Protein AF-A0A7V6X2U6-F1 (afdb_monomer)

Mean predicted aligned error: 5.12 Å

Radius of gyration: 18.37 Å; Cα contacts (8 Å, |Δi|>4): 289; chains: 1; bounding box: 46×37×47 Å

Sequence (177 aa):
MSNLRVVVIGASGKMGRAIIQGLSKEADITIVGGIDVHNLGEDIGKLAGILPLGILVTNQLEQVLLKEKPNAVIDFTHRLAAQKNIPLVLKNGISVVAGTTGFDETDLNKFEQLALENKTSIFLAPNFSLGAVLMMKFAQIASKYYQQSEIIEYHNDQKVDSPSGTALATSKKIAVN

Nearest PDB structures (foldseek):
  4f3y-assembly1_A-2  TM=8.845E-01  e=4.525E-14  Burkholderia thailandensis E264
  4f3y-assembly1_B-2  TM=8.438E-01  e=1.070E-13  Burkholderia thailandensis E264
  6bdx-assembly1_A  TM=9.061E-01  e=3.776E-12  Neisseria gonorrhoeae
  5z2e-assembly1_A  TM=8.731E-01  e=5.805E-12  Paenisporosarcina sp. TG-14
  5wol-assembly1_A  TM=9.450E-01  e=6.780E-11  Coxiella burnetii RSA 493

Structure (mmCIF, N/CA/C/O backbone):
data_AF-A0A7V6X2U6-F1
#
_entry.id   AF-A0A7V6X2U6-F1
#
loop_
_atom_site.group_PDB
_atom_site.id
_atom_site.type_symbol
_atom_site.label_atom_id
_atom_site.label_alt_id
_atom_site.label_comp_id
_atom_site.label_asym_id
_atom_site.label_entity_id
_atom_site.label_seq_id
_atom_site.pdbx_PDB_ins_code
_atom_site.Cartn_x
_atom_site.Cartn_y
_atom_site.Cartn_z
_atom_site.occupancy
_atom_site.B_iso_or_equiv
_atom_site.auth_seq_id
_atom_site.auth_comp_id
_atom_site.auth_asym_id
_atom_site.auth_atom_id
_atom_site.pdbx_PDB_model_num
ATOM 1 N N . MET A 1 1 ? -14.811 -20.159 4.269 1.00 51.94 1 MET A N 1
ATOM 2 C CA . MET A 1 1 ? -13.801 -19.327 3.579 1.00 51.94 1 MET A CA 1
ATOM 3 C C . MET A 1 1 ? -13.383 -18.240 4.555 1.00 51.94 1 MET A C 1
ATOM 5 O O . MET A 1 1 ? -14.259 -17.687 5.208 1.00 51.94 1 MET A O 1
ATOM 9 N N . SER A 1 2 ? -12.085 -18.036 4.776 1.00 63.28 2 SER A N 1
ATOM 10 C CA . SER A 1 2 ? -11.591 -17.032 5.727 1.00 63.28 2 SER A CA 1
ATOM 11 C C . SER A 1 2 ? -11.793 -15.632 5.149 1.00 63.28 2 SER A C 1
ATOM 13 O O . SER A 1 2 ? -11.219 -15.328 4.112 1.00 63.28 2 SER A O 1
ATOM 15 N N . ASN A 1 3 ? -12.607 -14.811 5.810 1.00 87.75 3 ASN A N 1
ATOM 16 C CA . ASN A 1 3 ? -12.858 -13.421 5.433 1.00 87.75 3 ASN A CA 1
ATOM 17 C C . ASN A 1 3 ? -11.669 -12.543 5.866 1.00 87.75 3 ASN A C 1
ATOM 19 O O . ASN A 1 3 ? -11.395 -12.432 7.065 1.00 87.75 3 ASN A O 1
ATOM 23 N N . LEU A 1 4 ? -10.949 -11.965 4.906 1.00 95.88 4 LEU A N 1
ATOM 24 C CA . LEU A 1 4 ? -9.775 -11.129 5.132 1.00 95.88 4 LEU A CA 1
ATOM 25 C C . LEU A 1 4 ? -10.207 -9.715 5.529 1.00 95.88 4 LEU A C 1
ATOM 27 O O . LEU A 1 4 ? -10.846 -9.001 4.760 1.00 95.88 4 LEU A O 1
ATOM 31 N N . ARG A 1 5 ? -9.831 -9.277 6.729 1.00 97.75 5 ARG A N 1
ATOM 32 C CA . ARG A 1 5 ? -10.189 -7.954 7.253 1.00 97.75 5 ARG A CA 1
ATOM 33 C C . ARG A 1 5 ? -9.078 -6.954 6.970 1.00 97.75 5 ARG A C 1
ATOM 35 O O . ARG A 1 5 ? -7.936 -7.179 7.372 1.00 97.75 5 ARG A O 1
ATOM 42 N N . VAL A 1 6 ? -9.410 -5.854 6.300 1.00 98.31 6 VAL A N 1
ATOM 43 C CA . VAL A 1 6 ? -8.431 -4.887 5.785 1.00 98.31 6 VAL A CA 1
ATOM 44 C C . VAL A 1 6 ? -8.740 -3.470 6.257 1.00 98.31 6 VAL A C 1
ATOM 46 O O . VAL A 1 6 ? -9.889 -3.033 6.242 1.00 98.31 6 VAL A O 1
ATOM 49 N N . VAL A 1 7 ? -7.703 -2.729 6.644 1.00 98.62 7 VAL A N 1
ATOM 50 C CA . VAL A 1 7 ? -7.771 -1.272 6.852 1.00 98.62 7 VAL A CA 1
ATOM 51 C C . VAL A 1 7 ? -7.059 -0.563 5.705 1.00 98.62 7 VAL A C 1
ATOM 53 O O . VAL A 1 7 ? -5.985 -0.989 5.287 1.00 98.62 7 VAL A O 1
ATOM 56 N N . VAL A 1 8 ? -7.636 0.533 5.212 1.00 98.44 8 VAL A N 1
ATOM 57 C CA . VAL A 1 8 ? -7.042 1.362 4.152 1.00 98.44 8 VAL A CA 1
ATOM 58 C C . VAL A 1 8 ? -6.567 2.690 4.743 1.00 98.44 8 VAL A C 1
ATOM 60 O O . VAL A 1 8 ? -7.371 3.444 5.288 1.00 98.44 8 VAL A O 1
ATOM 63 N N . ILE A 1 9 ? -5.274 2.995 4.627 1.00 98.19 9 ILE A N 1
ATOM 64 C CA . ILE A 1 9 ? -4.682 4.289 4.998 1.00 98.19 9 ILE A CA 1
ATOM 65 C C . ILE A 1 9 ? -4.478 5.135 3.738 1.00 98.19 9 ILE A C 1
ATOM 67 O O . ILE A 1 9 ? -4.015 4.641 2.709 1.00 98.19 9 ILE A O 1
ATOM 71 N N . GLY A 1 10 ? -4.829 6.419 3.820 1.00 96.81 10 GLY A N 1
ATOM 72 C CA . GLY A 1 10 ? -4.988 7.292 2.659 1.00 96.81 10 GLY A CA 1
ATOM 73 C C . GLY A 1 10 ? -6.358 7.113 2.004 1.00 96.81 10 GLY A C 1
ATOM 74 O O . GLY A 1 10 ? -6.487 7.272 0.789 1.00 96.81 10 GLY A O 1
ATOM 75 N N . ALA A 1 11 ? -7.370 6.730 2.795 1.00 97.38 11 ALA A N 1
ATOM 76 C CA . ALA A 1 11 ? -8.706 6.360 2.330 1.00 97.38 11 ALA A CA 1
ATOM 77 C C . ALA A 1 11 ? -9.393 7.470 1.518 1.00 97.38 11 ALA A C 1
ATOM 79 O O . ALA A 1 11 ? -10.145 7.183 0.585 1.00 97.38 11 ALA A O 1
ATOM 80 N N . SER A 1 12 ? -9.097 8.736 1.818 1.00 96.31 12 SER A N 1
ATOM 81 C CA . SER A 1 12 ? -9.685 9.884 1.126 1.00 96.31 12 SER A CA 1
ATOM 82 C C . SER A 1 12 ? -8.963 10.238 -0.177 1.00 96.31 12 SER A C 1
ATOM 84 O O . SER A 1 12 ? -9.492 11.023 -0.970 1.00 96.31 12 SER A O 1
ATOM 86 N N . GLY A 1 13 ? -7.772 9.686 -0.422 1.00 94.50 13 GLY A N 1
ATOM 87 C CA . GLY A 1 13 ? -6.970 9.933 -1.619 1.00 94.50 13 GLY A CA 1
ATOM 88 C C . GLY A 1 13 ? -7.495 9.221 -2.871 1.00 94.50 13 GLY A C 1
ATOM 89 O O . GLY A 1 13 ? -8.300 8.297 -2.795 1.00 94.50 13 GLY A O 1
ATOM 90 N N . LYS A 1 14 ? -7.000 9.619 -4.054 1.00 92.56 14 LYS A N 1
ATOM 91 C CA . LYS A 1 14 ? -7.390 9.006 -5.343 1.00 92.56 14 LYS A CA 1
ATOM 92 C C . LYS A 1 14 ? -7.167 7.488 -5.353 1.00 92.56 14 LYS A C 1
ATOM 94 O O . LYS A 1 14 ? -8.069 6.740 -5.716 1.00 92.56 14 LYS A O 1
ATOM 99 N N . 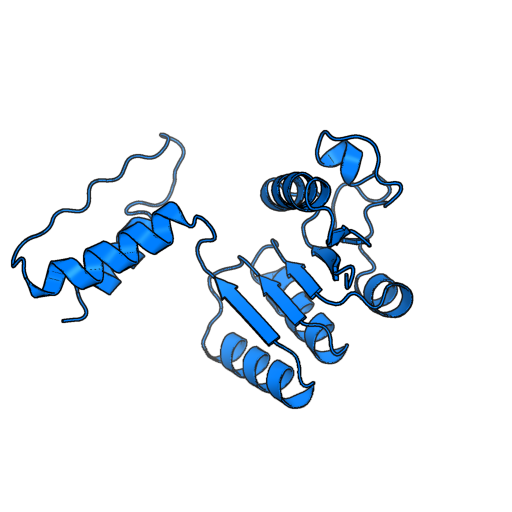MET A 1 15 ? -5.982 7.046 -4.920 1.00 91.88 15 MET A N 1
ATOM 100 C CA . MET A 1 15 ? -5.646 5.621 -4.843 1.00 91.88 15 MET A CA 1
ATOM 101 C C . MET A 1 15 ? -6.442 4.903 -3.751 1.00 91.88 15 MET A C 1
ATOM 103 O O . MET A 1 15 ? -6.985 3.839 -4.022 1.00 91.88 15 MET A O 1
ATOM 107 N N . GLY A 1 16 ? -6.579 5.495 -2.558 1.00 95.75 16 GLY A N 1
ATOM 108 C CA . GLY A 1 16 ? -7.372 4.912 -1.469 1.00 95.75 16 GLY A CA 1
ATOM 109 C C . GLY A 1 16 ? -8.819 4.639 -1.875 1.00 95.75 16 GLY A C 1
ATOM 110 O O . GLY A 1 16 ? -9.311 3.533 -1.677 1.00 95.75 16 GLY A O 1
ATOM 111 N N . ARG A 1 17 ? -9.468 5.595 -2.550 1.00 97.50 17 ARG A N 1
ATOM 112 C CA . ARG A 1 17 ? -10.821 5.423 -3.107 1.00 97.50 17 ARG A CA 1
ATOM 113 C C . ARG A 1 17 ? -10.892 4.289 -4.129 1.00 97.50 17 ARG A C 1
ATOM 115 O O . ARG A 1 17 ? -11.803 3.473 -4.053 1.00 97.50 17 ARG A O 1
ATOM 122 N N . ALA A 1 18 ? -9.934 4.210 -5.055 1.00 96.50 18 ALA A N 1
ATOM 123 C CA . ALA A 1 18 ? -9.881 3.131 -6.045 1.00 96.50 18 ALA A CA 1
ATOM 124 C C . ALA A 1 18 ? -9.684 1.751 -5.387 1.00 96.50 18 ALA A C 1
ATOM 126 O O . ALA A 1 18 ? -10.308 0.774 -5.798 1.00 96.50 18 ALA A O 1
ATOM 127 N N . ILE A 1 19 ? -8.870 1.677 -4.330 1.00 96.31 19 ILE A N 1
ATOM 128 C CA . ILE A 1 19 ? -8.680 0.462 -3.527 1.00 96.31 19 ILE A CA 1
ATOM 129 C C . ILE A 1 19 ? -9.986 0.079 -2.837 1.00 96.31 19 ILE A C 1
ATOM 131 O O . ILE A 1 19 ? -10.415 -1.060 -2.966 1.00 96.31 19 ILE A O 1
ATOM 135 N N . ILE A 1 20 ? -10.662 1.021 -2.174 1.00 98.12 20 ILE A N 1
ATOM 136 C CA . ILE A 1 20 ? -11.955 0.773 -1.518 1.00 98.12 20 ILE A CA 1
ATOM 137 C C . ILE A 1 20 ? -12.985 0.247 -2.526 1.00 98.12 20 ILE A C 1
ATOM 139 O O . ILE A 1 20 ? -13.652 -0.749 -2.251 1.00 98.12 20 ILE A O 1
ATOM 143 N N . GLN A 1 21 ? -13.079 0.858 -3.713 1.00 97.38 21 GLN A N 1
ATOM 144 C CA . GLN A 1 21 ? -13.953 0.385 -4.793 1.00 97.38 21 GLN A CA 1
ATOM 145 C C . GLN A 1 21 ? -13.627 -1.045 -5.237 1.00 97.38 21 GLN A C 1
ATOM 147 O O . GLN A 1 21 ? -14.544 -1.815 -5.512 1.00 97.38 21 GLN A O 1
ATOM 152 N N . GLY A 1 22 ? -12.338 -1.374 -5.368 1.00 95.94 22 GLY A N 1
ATOM 153 C CA . GLY A 1 22 ? -11.876 -2.701 -5.767 1.00 95.94 22 GLY A CA 1
ATOM 154 C C . GLY A 1 22 ? -12.191 -3.746 -4.704 1.00 95.94 22 GLY A C 1
ATOM 155 O O . GLY A 1 22 ? -12.911 -4.696 -4.982 1.00 95.94 22 GLY A O 1
ATOM 156 N N . LEU A 1 23 ? -11.738 -3.518 -3.468 1.00 96.31 23 LEU A N 1
ATOM 157 C CA . LEU A 1 23 ? -11.933 -4.445 -2.352 1.00 96.31 23 LEU A CA 1
ATOM 158 C C . LEU A 1 23 ? -13.412 -4.696 -2.040 1.00 96.31 23 LEU A C 1
ATOM 160 O O . LEU A 1 23 ? -13.768 -5.807 -1.676 1.00 96.31 23 LEU A O 1
ATOM 164 N N . SER A 1 24 ? -14.285 -3.699 -2.218 1.00 95.75 24 SER A N 1
ATOM 165 C CA . SER A 1 24 ? -15.729 -3.856 -1.966 1.00 95.75 24 SER A CA 1
ATOM 1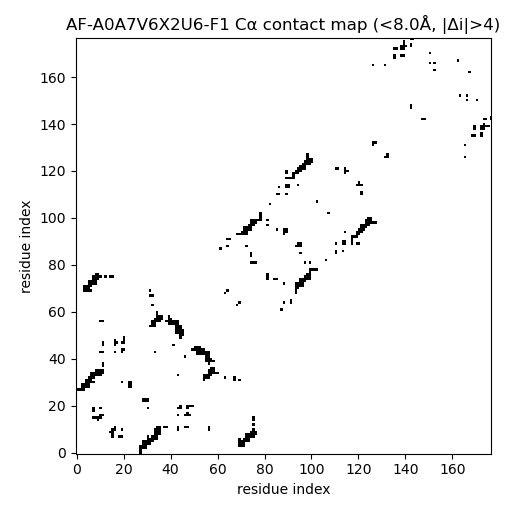66 C C . SER A 1 24 ? -16.430 -4.813 -2.942 1.00 95.75 24 SER A C 1
ATOM 168 O O . SER A 1 24 ? -17.597 -5.139 -2.738 1.00 95.75 24 SER A O 1
ATOM 170 N N . LYS A 1 25 ? -15.759 -5.229 -4.023 1.00 95.62 25 LYS A N 1
ATOM 171 C CA . LYS A 1 25 ? -16.275 -6.203 -4.998 1.00 95.62 25 LYS A CA 1
ATOM 172 C C . LYS A 1 25 ? -15.808 -7.630 -4.707 1.00 95.62 25 LYS A C 1
ATOM 174 O O . LYS A 1 25 ? -16.341 -8.560 -5.307 1.00 95.62 25 LYS A O 1
ATOM 179 N N . GLU A 1 26 ? -14.842 -7.797 -3.810 1.00 96.19 26 GLU A N 1
ATOM 180 C CA . GLU A 1 26 ? -14.268 -9.094 -3.467 1.00 96.19 26 GLU A CA 1
ATOM 181 C C . GLU A 1 26 ? -15.064 -9.730 -2.323 1.00 96.19 26 GLU A C 1
ATOM 183 O O . GLU A 1 26 ? -15.224 -9.148 -1.252 1.00 96.19 26 GLU A O 1
ATOM 188 N N . ALA A 1 27 ? -15.590 -10.936 -2.547 1.00 93.88 27 ALA A N 1
ATOM 189 C CA . ALA A 1 27 ? -16.485 -11.598 -1.593 1.00 93.88 27 ALA A CA 1
ATOM 190 C C . ALA A 1 27 ? -15.772 -12.106 -0.325 1.00 93.88 27 ALA A C 1
ATOM 192 O O . ALA A 1 27 ? -16.420 -12.399 0.680 1.00 93.88 27 ALA A O 1
ATOM 193 N N . ASP A 1 28 ? -14.451 -12.249 -0.376 1.00 96.00 28 ASP A N 1
ATOM 194 C CA . ASP A 1 28 ? -13.600 -12.758 0.696 1.00 96.00 28 ASP A CA 1
ATOM 195 C C . ASP A 1 28 ? -12.835 -11.654 1.439 1.00 96.00 28 ASP A C 1
ATOM 197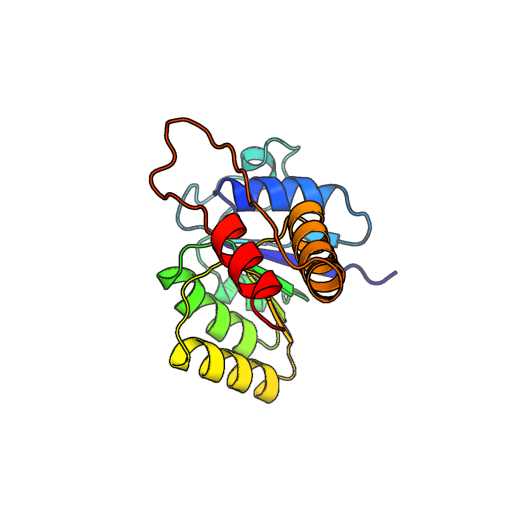 O O . ASP A 1 28 ? -12.043 -11.968 2.330 1.00 96.00 28 ASP A O 1
ATOM 201 N N . ILE A 1 29 ? -13.090 -10.377 1.125 1.00 96.88 29 ILE A N 1
ATOM 202 C CA . ILE A 1 29 ? -12.457 -9.226 1.775 1.00 96.88 29 ILE A CA 1
ATOM 203 C C . ILE A 1 29 ? -13.512 -8.341 2.436 1.00 96.88 29 ILE A C 1
ATOM 205 O O . ILE A 1 29 ? -14.517 -7.965 1.845 1.00 96.88 29 ILE A O 1
ATOM 209 N N . THR A 1 30 ? -13.245 -7.937 3.676 1.00 97.38 30 THR A N 1
ATOM 210 C CA . THR A 1 30 ? -14.036 -6.933 4.392 1.00 97.38 30 THR A CA 1
ATOM 211 C C . THR A 1 30 ? -13.158 -5.755 4.778 1.00 97.38 30 THR A C 1
ATOM 213 O O . THR A 1 30 ? -12.183 -5.899 5.520 1.00 97.38 30 THR A O 1
ATOM 216 N N . ILE A 1 31 ? -13.529 -4.563 4.319 1.00 98.19 31 ILE A N 1
ATOM 217 C CA . ILE A 1 31 ? -12.919 -3.320 4.790 1.00 98.19 31 ILE A CA 1
ATOM 218 C C . ILE A 1 31 ? -13.455 -3.048 6.196 1.00 98.19 31 ILE A C 1
ATOM 220 O O . ILE A 1 31 ? -14.663 -3.063 6.403 1.00 98.19 31 ILE A O 1
ATOM 224 N N . VAL A 1 32 ? -12.571 -2.820 7.166 1.00 98.19 32 VAL A N 1
ATOM 225 C CA . VAL A 1 32 ? -12.946 -2.603 8.579 1.00 98.19 32 VAL A CA 1
ATOM 226 C C . VAL A 1 32 ? -12.518 -1.242 9.116 1.00 98.19 32 VAL A C 1
ATOM 228 O O . VAL A 1 32 ? -12.845 -0.889 10.243 1.00 98.19 32 VAL A O 1
ATOM 231 N N . GLY A 1 33 ? -11.808 -0.447 8.316 1.00 98.25 33 GLY A N 1
ATOM 232 C CA . GLY A 1 33 ? -11.418 0.903 8.698 1.00 98.25 33 GLY A CA 1
ATOM 233 C C . GLY A 1 33 ? -10.846 1.699 7.534 1.00 98.25 33 GLY A C 1
ATOM 234 O O . GLY A 1 33 ? -10.199 1.143 6.644 1.00 98.25 33 GLY A O 1
ATOM 235 N N . GLY A 1 34 ? -11.065 3.012 7.571 1.00 98.19 34 GLY A N 1
ATOM 236 C CA . GLY A 1 34 ? -10.428 3.969 6.674 1.00 98.19 34 GLY A CA 1
ATOM 237 C C . GLY A 1 34 ? -9.736 5.067 7.463 1.00 98.19 34 GLY A C 1
ATOM 238 O O . GLY A 1 34 ? -10.357 5.730 8.295 1.00 98.19 34 GLY A O 1
ATOM 239 N N . ILE A 1 35 ? -8.445 5.243 7.197 1.00 98.56 35 ILE A N 1
ATOM 240 C CA . ILE A 1 35 ? -7.601 6.219 7.873 1.00 98.56 35 ILE A CA 1
ATOM 241 C C . ILE A 1 35 ? -7.212 7.321 6.900 1.00 98.56 35 ILE A C 1
ATOM 243 O O . ILE A 1 35 ? -6.681 7.047 5.823 1.00 98.56 35 ILE A O 1
ATOM 247 N N . ASP A 1 36 ? -7.445 8.568 7.289 1.00 98.06 36 ASP A N 1
ATOM 248 C CA . ASP A 1 36 ? -6.969 9.745 6.568 1.00 98.06 36 ASP A CA 1
ATOM 249 C C . ASP A 1 36 ? -6.927 10.961 7.509 1.00 98.06 36 ASP A C 1
ATOM 251 O O . ASP A 1 36 ? -7.536 10.960 8.578 1.00 98.06 36 ASP A O 1
ATOM 255 N N . VAL A 1 37 ? -6.201 12.005 7.115 1.00 96.69 37 VAL A N 1
ATOM 256 C CA . VAL A 1 37 ? -6.195 13.303 7.811 1.00 96.69 37 VAL A CA 1
ATOM 257 C C . VAL A 1 37 ? -7.232 14.271 7.228 1.00 96.69 37 VAL A C 1
ATOM 259 O O . VAL A 1 37 ? -7.530 15.295 7.839 1.00 96.69 37 VAL A O 1
ATOM 262 N N . HIS A 1 38 ? -7.800 13.946 6.064 1.00 95.56 38 HIS A N 1
ATOM 263 C CA . HIS A 1 38 ? -8.820 14.721 5.363 1.00 95.56 38 HIS A CA 1
ATOM 264 C C . HIS A 1 38 ? -10.164 13.981 5.320 1.00 95.56 38 HIS A C 1
ATOM 266 O O . HIS A 1 38 ? -10.194 12.756 5.226 1.00 95.56 38 HIS A O 1
ATOM 272 N N . ASN A 1 39 ? -11.272 14.731 5.258 1.00 97.31 39 ASN A N 1
ATOM 273 C CA . ASN A 1 39 ? -12.651 14.208 5.202 1.00 97.31 39 ASN A CA 1
ATOM 274 C C . ASN A 1 39 ? -13.036 13.377 6.446 1.00 97.31 39 ASN A C 1
ATOM 276 O O . ASN A 1 39 ? -13.753 12.387 6.345 1.00 97.31 39 ASN A O 1
ATOM 280 N N . LEU A 1 40 ? -12.534 13.765 7.627 1.00 98.12 40 LEU A N 1
ATOM 281 C CA . LEU A 1 40 ? -12.850 13.110 8.902 1.00 98.12 40 LEU A CA 1
ATOM 282 C C . LEU A 1 40 ? -14.364 13.083 9.149 1.00 98.12 40 LEU A C 1
ATOM 284 O O . LEU A 1 40 ? -15.037 14.102 9.006 1.00 98.12 40 LEU A O 1
ATOM 288 N N . GLY A 1 41 ? -14.884 11.926 9.558 1.00 97.69 41 GLY A N 1
ATOM 289 C CA . GLY A 1 41 ? -16.313 11.726 9.801 1.00 97.69 41 GLY A CA 1
ATOM 290 C C . GLY A 1 41 ? -17.150 11.476 8.543 1.00 97.69 41 GLY A C 1
ATOM 291 O O . GLY A 1 41 ? -18.338 11.187 8.672 1.00 97.69 41 GLY A O 1
ATOM 292 N N . GLU A 1 42 ? -16.568 11.538 7.343 1.00 98.12 42 GLU A N 1
ATOM 293 C CA . GLU A 1 42 ? -17.252 11.109 6.122 1.00 98.12 42 GLU A CA 1
ATOM 294 C C . GLU A 1 42 ? -17.173 9.592 5.934 1.00 98.12 42 GLU A C 1
ATOM 296 O O . GLU A 1 42 ? -16.220 8.945 6.362 1.00 98.12 42 GLU A O 1
ATOM 301 N N . ASP A 1 43 ? -18.177 9.016 5.274 1.00 98.56 43 ASP A N 1
ATOM 302 C CA . ASP A 1 43 ? -18.196 7.591 4.953 1.00 98.56 43 ASP A CA 1
ATOM 303 C C . ASP A 1 43 ? -17.238 7.266 3.793 1.00 98.56 43 ASP A C 1
ATOM 305 O O . ASP A 1 43 ? -17.282 7.894 2.728 1.00 98.56 43 ASP A O 1
ATOM 309 N N . ILE A 1 44 ? -16.395 6.249 3.980 1.00 98.31 44 ILE A N 1
ATOM 310 C CA . ILE A 1 44 ? -15.375 5.863 2.994 1.00 98.31 44 ILE A CA 1
ATOM 311 C C . ILE A 1 44 ? -15.976 5.336 1.686 1.00 98.31 44 ILE A C 1
ATOM 313 O O . ILE 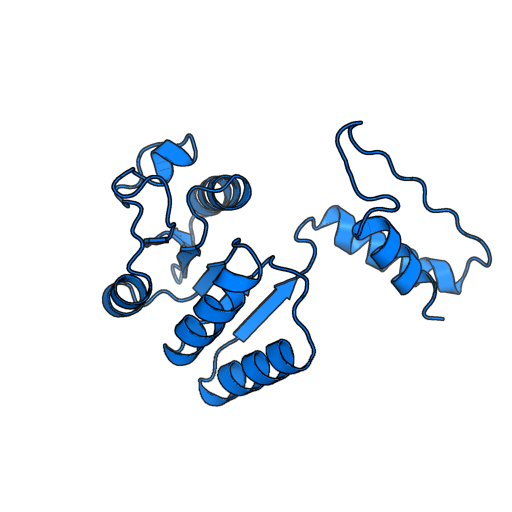A 1 44 ? -15.391 5.538 0.623 1.00 98.31 44 ILE A O 1
ATOM 317 N N . GLY A 1 45 ? -17.145 4.693 1.740 1.00 97.94 45 GLY A N 1
ATOM 318 C CA . GLY A 1 45 ? -17.868 4.203 0.571 1.00 97.94 45 GLY A CA 1
ATOM 319 C C . GLY A 1 45 ? -18.405 5.360 -0.257 1.00 97.94 45 GLY A C 1
ATOM 320 O O . GLY A 1 45 ? -18.180 5.418 -1.467 1.00 97.94 45 GLY A O 1
ATOM 321 N N . LYS A 1 46 ? -19.001 6.356 0.409 1.00 97.94 46 LYS A N 1
ATOM 322 C CA . LYS A 1 46 ? -19.459 7.589 -0.247 1.00 97.94 46 LYS A CA 1
ATOM 323 C C . LYS A 1 46 ? -18.304 8.332 -0.924 1.00 97.94 46 LYS A C 1
ATOM 325 O O . LYS A 1 46 ? -18.425 8.717 -2.086 1.00 97.94 46 LYS A O 1
ATOM 330 N N . LEU A 1 47 ? -17.174 8.504 -0.233 1.00 97.56 47 LEU A N 1
ATOM 331 C CA . LEU A 1 47 ? -15.974 9.136 -0.801 1.00 97.56 47 LEU A CA 1
ATOM 332 C C . LEU A 1 47 ? -15.420 8.366 -2.004 1.00 97.56 47 LEU A C 1
ATOM 334 O O . LEU A 1 47 ? -14.937 8.974 -2.965 1.00 97.56 47 LEU A O 1
ATOM 338 N N . ALA A 1 48 ? -15.508 7.038 -1.949 1.00 97.38 48 ALA A N 1
ATOM 339 C CA . ALA A 1 48 ? -15.145 6.132 -3.024 1.00 97.38 48 ALA A CA 1
ATOM 340 C C . ALA A 1 48 ? -16.223 6.018 -4.118 1.00 97.38 48 ALA A C 1
ATOM 342 O O . ALA A 1 48 ? -16.033 5.260 -5.059 1.00 97.38 48 ALA A O 1
ATOM 343 N N . GLY A 1 49 ? -17.332 6.762 -4.059 1.00 97.00 49 GLY A N 1
ATOM 344 C CA . GLY A 1 49 ? -18.369 6.745 -5.097 1.00 97.00 49 GLY A CA 1
ATOM 345 C C . GLY A 1 49 ? -19.155 5.431 -5.186 1.00 97.00 49 GLY A C 1
ATOM 346 O O . GLY A 1 49 ? -19.677 5.103 -6.249 1.00 97.00 49 GLY A O 1
ATOM 347 N N . ILE A 1 50 ? -19.219 4.675 -4.090 1.00 97.38 50 ILE A N 1
ATOM 348 C CA . ILE A 1 50 ? -20.045 3.472 -3.934 1.00 97.38 50 ILE A CA 1
ATOM 349 C C . ILE A 1 50 ? -21.095 3.702 -2.838 1.00 97.38 50 ILE A C 1
ATOM 351 O O . ILE A 1 50 ? -21.178 4.786 -2.253 1.00 97.38 50 ILE A O 1
ATOM 355 N N . LEU A 1 51 ? -21.935 2.698 -2.574 1.00 96.75 51 LEU A N 1
ATOM 356 C C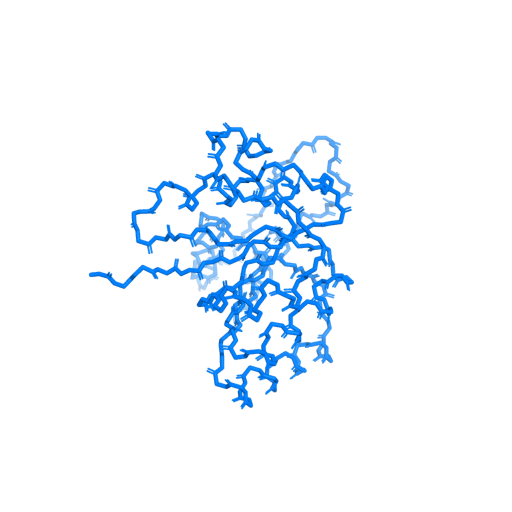A . LEU A 1 51 ? -22.886 2.767 -1.464 1.00 96.75 51 LEU A CA 1
ATOM 357 C C . LEU A 1 51 ? -22.145 2.950 -0.126 1.00 96.75 51 LEU A C 1
ATOM 359 O O . LEU A 1 51 ? -21.045 2.409 0.026 1.00 96.75 51 LEU A O 1
ATOM 363 N N . PRO A 1 52 ? -22.726 3.693 0.839 1.00 97.50 52 PRO A N 1
ATOM 364 C CA . PRO A 1 52 ? -22.107 3.881 2.141 1.00 97.50 52 PRO A CA 1
ATOM 365 C C . PRO A 1 52 ? -21.765 2.550 2.808 1.00 97.50 52 PRO A C 1
ATOM 367 O O . PRO A 1 52 ? -22.606 1.651 2.862 1.00 97.50 52 PRO A O 1
ATOM 370 N N . LEU A 1 53 ? -20.541 2.438 3.321 1.00 96.81 53 LEU A N 1
ATOM 371 C CA . LEU A 1 53 ? -20.065 1.218 3.984 1.00 96.81 53 LEU A CA 1
ATOM 372 C C . LEU A 1 53 ? -20.324 1.225 5.498 1.00 96.81 53 LEU A C 1
ATOM 374 O O . LEU A 1 53 ? -20.097 0.220 6.165 1.00 96.81 53 LEU A O 1
ATOM 378 N N . GLY A 1 54 ? -20.785 2.348 6.056 1.00 97.31 54 GLY A N 1
ATOM 379 C CA . GLY A 1 54 ? -20.952 2.538 7.497 1.00 97.31 54 GLY A CA 1
ATOM 380 C C . GLY A 1 54 ? -19.625 2.729 8.235 1.00 97.31 54 GLY A C 1
ATOM 381 O O . GLY A 1 54 ? -19.579 2.621 9.460 1.00 97.31 54 GLY A O 1
ATOM 382 N N . ILE A 1 55 ? -18.541 2.999 7.504 1.00 97.94 55 ILE A N 1
ATOM 383 C CA . ILE A 1 55 ? -17.191 3.162 8.045 1.00 97.94 55 ILE A CA 1
ATOM 384 C C . ILE A 1 55 ? -16.780 4.608 7.818 1.00 97.94 55 ILE A C 1
ATOM 386 O O . ILE A 1 55 ? -16.617 5.051 6.680 1.00 97.94 55 ILE A O 1
ATOM 390 N N . LEU A 1 56 ? -16.612 5.338 8.916 1.00 98.44 56 LEU A N 1
ATOM 391 C CA . LEU A 1 56 ? -16.225 6.741 8.879 1.00 98.44 56 LEU A CA 1
ATOM 392 C C . LEU A 1 56 ? -14.705 6.882 8.824 1.00 98.44 56 LEU A C 1
ATOM 394 O O . LEU A 1 56 ? -13.976 6.147 9.493 1.00 98.44 56 LEU A O 1
ATOM 398 N N . VAL A 1 57 ? -14.233 7.866 8.064 1.00 98.50 57 VAL A N 1
ATOM 399 C CA . VAL A 1 57 ? -12.826 8.263 8.058 1.00 98.50 57 VAL A CA 1
ATOM 400 C C . VAL A 1 57 ? -12.437 8.777 9.444 1.00 98.50 57 VAL A C 1
ATOM 402 O O . VAL A 1 57 ? -13.090 9.663 10.003 1.00 98.50 57 VAL A O 1
ATOM 405 N N . THR A 1 58 ? -11.330 8.263 9.975 1.00 98.25 58 THR A N 1
ATOM 406 C CA . THR A 1 58 ? -10.719 8.718 11.231 1.00 98.25 58 THR A CA 1
ATOM 407 C C . THR A 1 58 ? -9.207 8.880 11.073 1.00 98.25 58 THR A C 1
ATOM 409 O O . THR A 1 58 ? -8.593 8.263 10.209 1.00 98.25 58 THR A O 1
ATOM 412 N N . ASN A 1 59 ? -8.579 9.686 11.926 1.00 97.50 59 ASN A N 1
ATOM 413 C CA . ASN A 1 59 ? -7.119 9.798 12.018 1.00 97.50 59 ASN A CA 1
ATOM 414 C C . ASN A 1 59 ? -6.528 8.947 13.161 1.00 97.50 59 ASN A C 1
ATOM 416 O O . ASN A 1 59 ? -5.324 8.987 13.410 1.00 97.50 59 ASN A O 1
ATOM 420 N N . GLN A 1 60 ? -7.356 8.166 13.858 1.00 97.38 60 GLN A N 1
ATOM 421 C CA . GLN A 1 60 ? -6.966 7.375 15.026 1.00 97.38 60 GLN A CA 1
ATOM 422 C C . GLN A 1 60 ? -6.517 5.960 14.629 1.00 97.38 60 GLN A C 1
ATOM 424 O O . GLN A 1 60 ? -7.142 4.971 15.013 1.00 97.38 60 GLN A O 1
ATOM 429 N N . LEU A 1 61 ? -5.425 5.862 13.859 1.00 97.75 61 LEU A N 1
ATOM 430 C CA . LEU A 1 61 ? -4.903 4.585 13.347 1.00 97.75 61 LEU A CA 1
ATOM 431 C C . LEU A 1 61 ? -4.758 3.530 14.453 1.00 97.75 61 LEU A C 1
ATOM 433 O O . LEU A 1 61 ? -5.333 2.455 14.342 1.00 97.75 61 LEU A O 1
ATOM 437 N N . GLU A 1 62 ? -4.058 3.847 15.543 1.00 97.19 62 GLU A N 1
ATOM 438 C CA . GLU A 1 62 ? -3.808 2.902 16.641 1.00 97.19 62 GLU A CA 1
ATOM 439 C C . GLU A 1 62 ? -5.101 2.352 17.265 1.00 97.19 62 GLU A C 1
ATOM 441 O O . GLU A 1 62 ? -5.221 1.149 17.489 1.00 97.19 62 GLU A O 1
ATOM 446 N N . GLN A 1 63 ? -6.110 3.204 17.467 1.00 97.56 63 GLN A N 1
ATOM 447 C CA . GLN A 1 63 ? -7.396 2.778 18.026 1.00 97.56 63 GLN A CA 1
ATOM 448 C C . GLN A 1 63 ? -8.131 1.827 17.080 1.00 97.56 63 GLN A C 1
ATOM 450 O O . GLN A 1 63 ? -8.691 0.825 17.526 1.00 97.56 63 GLN A O 1
ATOM 455 N N . VAL A 1 64 ? -8.094 2.108 15.774 1.00 98.06 64 VAL A N 1
ATOM 456 C CA . VAL A 1 64 ? -8.676 1.226 14.756 1.00 98.06 64 VAL A CA 1
ATOM 457 C C . VAL A 1 64 ? -7.940 -0.112 14.716 1.00 98.06 64 VAL A C 1
ATOM 459 O O . VAL A 1 64 ? -8.598 -1.146 14.693 1.00 98.06 64 VAL A O 1
ATOM 462 N N . LEU A 1 65 ? -6.604 -0.132 14.778 1.00 98.00 65 LEU A N 1
ATOM 463 C CA . LEU A 1 65 ? -5.838 -1.386 14.801 1.00 98.00 65 LEU A CA 1
ATOM 464 C C . LEU A 1 65 ? -6.173 -2.238 16.034 1.00 98.00 65 LEU A C 1
ATOM 466 O O . LEU A 1 65 ? -6.396 -3.440 15.898 1.00 98.00 65 LEU A O 1
ATOM 470 N N . LEU A 1 66 ? -6.268 -1.623 17.217 1.00 97.00 66 LEU A N 1
ATOM 471 C CA . LEU A 1 66 ? -6.580 -2.318 18.471 1.00 97.00 66 LEU A CA 1
ATOM 472 C C . LEU A 1 66 ? -8.011 -2.863 18.508 1.00 97.00 66 LEU A C 1
ATOM 474 O O . LEU A 1 66 ? -8.237 -3.995 18.947 1.00 97.00 66 LEU A O 1
ATOM 478 N N . LYS A 1 67 ? -8.976 -2.052 18.063 1.00 97.38 67 LYS A N 1
ATOM 479 C CA . LYS A 1 67 ? -10.397 -2.406 18.059 1.00 97.38 67 LYS A CA 1
ATOM 480 C C . LYS A 1 67 ? -10.701 -3.434 16.980 1.00 97.38 67 LYS A C 1
ATOM 482 O O . LYS A 1 67 ? -11.327 -4.455 17.253 1.00 97.38 67 LYS A O 1
ATOM 487 N N . GLU A 1 68 ? -10.270 -3.152 15.755 1.00 97.25 68 GLU A N 1
ATOM 488 C CA . GLU A 1 68 ? -10.644 -3.951 14.602 1.00 97.25 68 GLU A CA 1
ATOM 489 C C . GLU A 1 68 ? -9.732 -5.160 14.437 1.00 97.25 68 GLU A C 1
ATOM 491 O O . GLU A 1 68 ? -10.224 -6.178 13.985 1.00 97.25 68 GLU A O 1
ATOM 496 N N . LYS A 1 69 ? -8.454 -5.133 14.832 1.00 96.06 69 LYS A N 1
ATOM 497 C CA . LYS A 1 69 ? -7.513 -6.258 14.642 1.00 96.06 69 LYS A CA 1
ATOM 498 C C . LYS A 1 69 ? -7.549 -6.817 13.203 1.00 96.06 69 LYS A C 1
ATOM 500 O O . LYS A 1 69 ? -7.894 -7.988 13.007 1.00 96.06 69 LYS A O 1
ATOM 505 N N . PRO A 1 70 ? -7.297 -5.979 12.178 1.00 97.88 70 PRO A N 1
ATOM 506 C CA . PRO A 1 70 ? -7.328 -6.420 10.787 1.00 97.88 70 PRO A CA 1
ATOM 507 C C . PRO A 1 70 ? -6.211 -7.429 10.497 1.00 97.88 70 PRO A C 1
ATOM 509 O O . PRO A 1 70 ? -5.188 -7.463 11.176 1.00 97.88 70 PRO A O 1
ATOM 512 N N . ASN A 1 71 ? -6.385 -8.231 9.451 1.00 97.06 71 ASN A N 1
ATOM 513 C CA . ASN A 1 71 ? -5.347 -9.140 8.969 1.00 97.06 71 ASN A CA 1
ATOM 514 C C . ASN A 1 71 ? -4.249 -8.392 8.202 1.00 97.06 71 ASN A C 1
ATOM 516 O O . ASN A 1 71 ? -3.081 -8.780 8.254 1.00 97.06 71 ASN A O 1
ATOM 520 N N . ALA A 1 72 ? -4.627 -7.326 7.494 1.00 97.81 72 ALA A N 1
ATOM 521 C CA . ALA A 1 72 ? -3.704 -6.515 6.719 1.00 97.81 72 ALA A CA 1
ATOM 522 C C . ALA A 1 72 ? -4.094 -5.033 6.714 1.00 97.81 72 ALA A C 1
ATOM 524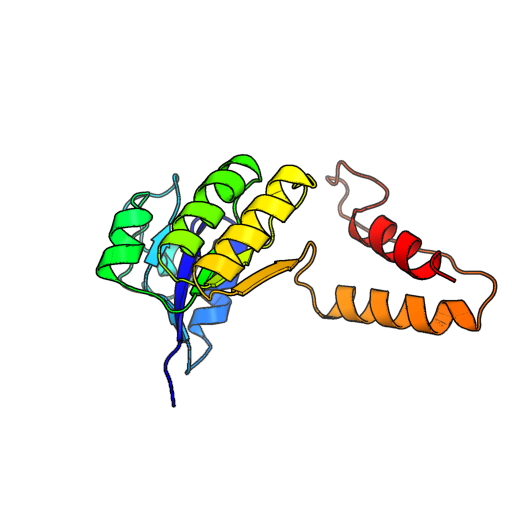 O O . ALA A 1 72 ? -5.260 -4.662 6.870 1.00 97.81 72 ALA A O 1
ATOM 525 N N . VAL A 1 73 ? -3.098 -4.187 6.478 1.00 98.44 73 VAL A N 1
ATOM 526 C CA . VAL A 1 73 ? -3.268 -2.763 6.195 1.00 98.44 73 VAL A CA 1
ATOM 527 C C . VAL A 1 73 ? -2.746 -2.464 4.802 1.00 98.44 73 VAL A C 1
ATOM 529 O O . VAL A 1 73 ? -1.661 -2.908 4.432 1.00 98.44 73 VAL A O 1
ATOM 532 N N . ILE A 1 74 ? -3.506 -1.674 4.053 1.00 98.06 74 ILE A N 1
ATOM 533 C CA . ILE A 1 74 ? -3.091 -1.132 2.766 1.00 98.06 74 ILE A CA 1
ATOM 534 C C . ILE A 1 74 ? -2.780 0.357 2.943 1.00 98.06 74 ILE A C 1
ATOM 536 O O . ILE A 1 74 ? -3.681 1.135 3.247 1.00 98.06 74 ILE A O 1
ATOM 540 N N . ASP A 1 75 ? -1.521 0.756 2.762 1.00 97.12 75 ASP A N 1
ATOM 541 C CA . ASP A 1 75 ? -1.058 2.140 2.925 1.00 97.12 75 ASP A CA 1
ATOM 542 C C . ASP A 1 75 ? -0.721 2.777 1.569 1.00 97.12 75 ASP A C 1
ATOM 544 O O . ASP A 1 75 ? 0.248 2.414 0.894 1.00 97.12 75 ASP A O 1
ATOM 548 N N . PHE A 1 76 ? -1.544 3.749 1.173 1.00 93.94 76 PHE A N 1
ATOM 549 C CA . PHE A 1 76 ? -1.297 4.614 0.020 1.00 93.94 76 PHE A CA 1
ATOM 550 C C . PHE A 1 76 ? -1.226 6.077 0.451 1.00 93.94 76 PHE A C 1
ATOM 552 O O . PHE A 1 76 ? -1.988 6.935 -0.001 1.00 93.94 76 PHE A O 1
ATOM 559 N N . THR A 1 77 ? -0.272 6.363 1.332 1.00 94.25 77 THR A N 1
ATOM 560 C CA . THR A 1 77 ? 0.075 7.717 1.763 1.00 94.25 77 THR A CA 1
ATOM 561 C C . THR A 1 77 ? 1.419 8.181 1.191 1.00 94.25 77 THR A C 1
ATOM 563 O O . THR A 1 77 ? 2.124 7.460 0.477 1.00 94.25 77 THR A O 1
ATOM 566 N N . HIS A 1 78 ? 1.775 9.434 1.470 1.00 90.62 78 HIS A N 1
ATOM 567 C CA . HIS A 1 78 ? 3.082 9.992 1.131 1.00 90.62 78 HIS A CA 1
ATOM 568 C C . HIS A 1 78 ? 4.184 9.450 2.063 1.00 90.62 78 HIS A C 1
ATOM 570 O O . HIS A 1 78 ? 3.902 9.025 3.183 1.00 90.62 78 HIS A O 1
ATOM 576 N N . ARG A 1 79 ? 5.454 9.523 1.629 1.00 92.38 79 ARG A N 1
ATOM 577 C CA . ARG A 1 79 ? 6.621 8.931 2.324 1.00 92.38 79 ARG A CA 1
ATOM 578 C C . ARG A 1 79 ? 6.651 9.200 3.831 1.00 92.38 79 ARG A C 1
ATOM 580 O O . ARG A 1 79 ? 6.778 8.257 4.604 1.00 92.38 79 ARG A O 1
ATOM 587 N N . LEU A 1 80 ? 6.510 10.460 4.247 1.00 93.62 80 LEU A N 1
ATOM 588 C CA . LEU A 1 80 ? 6.609 10.848 5.663 1.00 93.62 80 LEU A CA 1
ATOM 589 C C . LEU A 1 80 ? 5.501 10.242 6.538 1.00 93.62 80 LEU A C 1
ATOM 591 O O . LEU A 1 80 ? 5.734 9.970 7.715 1.00 93.62 80 LEU A O 1
ATOM 595 N N . ALA A 1 81 ? 4.305 10.034 5.982 1.00 95.50 81 ALA A N 1
ATOM 596 C CA . ALA A 1 81 ? 3.226 9.345 6.677 1.00 95.50 81 ALA A CA 1
ATOM 597 C C . ALA A 1 81 ? 3.511 7.841 6.754 1.00 95.50 81 ALA A C 1
ATOM 599 O O . ALA A 1 81 ? 3.525 7.285 7.851 1.00 95.50 81 ALA A O 1
ATOM 600 N N . ALA A 1 82 ? 3.848 7.205 5.631 1.00 96.06 82 ALA A N 1
ATOM 601 C CA . ALA A 1 82 ? 4.144 5.775 5.588 1.00 96.06 82 ALA A CA 1
ATOM 602 C C . ALA A 1 82 ? 5.329 5.379 6.498 1.00 96.06 82 ALA A C 1
ATOM 604 O O . ALA A 1 82 ? 5.262 4.359 7.181 1.00 96.06 82 ALA A O 1
ATOM 605 N N . GLN A 1 83 ? 6.364 6.226 6.615 1.00 96.38 83 GLN A N 1
ATOM 606 C CA . GLN A 1 83 ? 7.479 6.044 7.564 1.00 96.38 83 GLN A CA 1
ATOM 607 C C . GLN A 1 83 ? 7.026 5.931 9.031 1.00 96.38 83 GLN A C 1
ATOM 609 O O . GLN A 1 83 ? 7.723 5.324 9.848 1.00 96.38 83 GLN A O 1
ATOM 614 N N . LYS A 1 84 ? 5.874 6.517 9.383 1.00 96.81 84 LYS A N 1
ATOM 615 C CA . LYS A 1 84 ? 5.272 6.435 10.723 1.00 96.81 84 LYS A CA 1
ATOM 616 C C . LYS A 1 84 ? 4.252 5.303 10.820 1.00 96.81 84 LYS A C 1
ATOM 618 O O . LYS A 1 84 ? 4.246 4.579 11.814 1.00 96.81 84 LYS A O 1
ATOM 623 N N . ASN A 1 85 ? 3.426 5.135 9.791 1.00 97.75 85 ASN A N 1
ATOM 624 C CA . ASN A 1 85 ? 2.349 4.150 9.764 1.00 97.75 85 ASN A CA 1
ATOM 625 C C . ASN A 1 85 ? 2.885 2.717 9.744 1.00 97.75 85 ASN A C 1
ATOM 627 O O . ASN A 1 85 ? 2.467 1.905 10.565 1.00 97.75 85 ASN A O 1
ATOM 631 N N . ILE A 1 86 ? 3.834 2.412 8.849 1.00 97.94 86 ILE A N 1
ATOM 632 C CA . ILE A 1 86 ? 4.352 1.051 8.646 1.00 97.94 86 ILE A CA 1
ATOM 633 C C . ILE A 1 86 ? 4.887 0.466 9.966 1.00 97.94 86 ILE A C 1
ATOM 635 O O . ILE A 1 86 ? 4.412 -0.598 10.366 1.00 97.94 86 ILE A O 1
ATOM 639 N N . PRO A 1 87 ? 5.783 1.145 10.719 1.00 97.88 87 PRO A N 1
ATOM 640 C CA . PRO A 1 87 ? 6.244 0.625 12.003 1.00 97.88 87 PRO A CA 1
ATOM 641 C C . PRO A 1 87 ? 5.131 0.393 13.024 1.00 97.88 87 PRO A C 1
ATOM 643 O O . PRO A 1 87 ? 5.199 -0.574 13.776 1.00 97.88 87 PRO A O 1
ATOM 646 N N . LEU A 1 88 ? 4.128 1.274 13.080 1.00 98.00 88 LEU A N 1
ATOM 647 C CA . LEU A 1 88 ? 3.011 1.139 14.016 1.00 98.00 88 LEU A CA 1
ATOM 648 C C . LEU A 1 88 ? 2.168 -0.100 13.694 1.00 98.00 88 LEU A C 1
ATOM 650 O O . LEU A 1 88 ? 1.808 -0.845 14.603 1.00 98.00 88 LEU A O 1
ATOM 654 N N . VAL A 1 89 ? 1.895 -0.345 12.413 1.00 98.38 89 VAL A N 1
ATOM 655 C CA . VAL A 1 89 ? 1.125 -1.513 11.977 1.00 98.38 89 VAL A CA 1
ATOM 656 C C . VAL A 1 89 ? 1.889 -2.812 12.251 1.00 98.38 89 VAL A C 1
ATOM 658 O O . VAL A 1 89 ? 1.332 -3.720 12.868 1.00 98.38 89 VAL A O 1
ATOM 661 N N . LEU A 1 90 ? 3.174 -2.880 11.882 1.00 98.31 90 LEU A N 1
ATOM 662 C CA . LEU A 1 90 ? 3.998 -4.080 12.087 1.00 98.31 90 LEU A CA 1
ATOM 663 C C . LEU A 1 90 ? 4.137 -4.434 13.576 1.00 98.31 90 LEU A C 1
ATOM 665 O O . LEU A 1 90 ? 3.992 -5.596 13.945 1.00 98.31 90 LEU A O 1
ATOM 669 N N . LYS A 1 91 ? 4.323 -3.434 14.452 1.00 97.38 91 LYS A N 1
ATOM 670 C CA . LYS A 1 91 ? 4.372 -3.624 15.917 1.00 97.38 91 LYS A CA 1
ATOM 671 C C . LYS A 1 91 ? 3.069 -4.149 16.521 1.00 97.38 91 LYS A C 1
ATOM 673 O O . LYS A 1 91 ? 3.089 -4.706 17.612 1.00 97.38 91 LYS A O 1
ATOM 678 N N . ASN A 1 92 ? 1.941 -3.964 15.837 1.00 97.25 92 ASN A N 1
ATOM 679 C CA . ASN A 1 92 ? 0.653 -4.525 16.245 1.00 97.25 92 ASN A CA 1
ATOM 680 C C . ASN A 1 92 ? 0.430 -5.948 15.700 1.00 97.25 92 ASN A C 1
ATOM 682 O O . ASN A 1 92 ? -0.664 -6.488 15.844 1.00 97.25 92 ASN A O 1
ATOM 686 N N . GLY A 1 93 ? 1.441 -6.568 15.078 1.00 97.19 93 GLY A N 1
ATOM 687 C CA . GLY A 1 93 ? 1.331 -7.923 14.536 1.00 97.19 93 GLY A CA 1
ATOM 688 C C . GLY A 1 93 ? 0.477 -8.001 13.268 1.00 97.19 93 GLY A C 1
ATOM 689 O O . GLY A 1 93 ? -0.091 -9.052 12.976 1.00 97.19 93 GLY A O 1
ATOM 690 N N . ILE A 1 94 ? 0.366 -6.902 12.514 1.00 98.31 94 ILE A N 1
ATOM 691 C CA . ILE A 1 94 ? -0.470 -6.804 11.313 1.00 98.31 94 ILE A CA 1
ATOM 692 C C . ILE A 1 94 ? 0.417 -6.632 10.075 1.00 98.31 94 ILE A C 1
ATOM 694 O O . ILE A 1 94 ? 1.388 -5.876 10.091 1.00 98.31 94 ILE A O 1
ATOM 698 N N . SER A 1 95 ? 0.085 -7.335 8.989 1.00 98.19 95 SER A N 1
ATOM 699 C CA . SER A 1 95 ? 0.849 -7.257 7.737 1.00 98.19 95 SER A CA 1
ATOM 700 C C . SER A 1 95 ? 0.518 -5.993 6.940 1.00 98.19 95 SER A C 1
ATOM 702 O O . SER A 1 95 ? -0.603 -5.488 6.999 1.00 98.19 95 SER A O 1
ATOM 704 N N . VAL A 1 96 ? 1.481 -5.490 6.166 1.00 98.06 96 VAL A N 1
ATOM 705 C CA . VAL A 1 96 ? 1.349 -4.230 5.421 1.00 98.06 96 VAL A CA 1
ATOM 706 C C . VAL A 1 96 ? 1.564 -4.433 3.927 1.00 98.06 96 VAL A C 1
ATOM 708 O O . VAL A 1 96 ? 2.532 -5.056 3.504 1.00 98.06 96 VAL A O 1
ATOM 711 N N . VAL A 1 97 ? 0.695 -3.832 3.122 1.00 97.50 97 VAL A N 1
ATOM 712 C CA . VAL A 1 97 ? 0.870 -3.625 1.682 1.00 97.50 97 VAL A CA 1
ATOM 713 C C . VAL A 1 97 ? 0.980 -2.123 1.452 1.00 97.50 97 VAL A C 1
ATOM 715 O O . VAL A 1 97 ? 0.049 -1.398 1.793 1.00 97.50 97 VAL A O 1
ATOM 718 N N . ALA A 1 98 ? 2.080 -1.631 0.883 1.00 95.06 98 ALA A N 1
ATOM 719 C CA . ALA A 1 98 ? 2.235 -0.199 0.630 1.00 95.06 98 ALA A CA 1
ATOM 720 C C . ALA A 1 98 ? 2.748 0.114 -0.779 1.00 95.06 98 ALA A C 1
ATOM 722 O O . ALA A 1 98 ? 3.632 -0.560 -1.313 1.00 95.06 98 ALA A O 1
ATOM 723 N N . GLY A 1 99 ? 2.181 1.175 -1.361 1.00 86.38 99 GLY A N 1
ATOM 724 C CA . GLY A 1 99 ? 2.585 1.738 -2.657 1.00 86.38 99 GLY A CA 1
ATOM 725 C C . GLY A 1 99 ? 3.479 2.962 -2.571 1.00 86.38 99 GLY A C 1
ATOM 726 O O . GLY A 1 99 ? 3.773 3.585 -3.591 1.00 86.38 99 GLY A O 1
ATOM 727 N N . THR A 1 100 ? 3.906 3.327 -1.367 1.00 86.69 100 THR A N 1
ATOM 728 C CA . THR A 1 100 ? 4.772 4.480 -1.154 1.00 86.69 100 THR A CA 1
ATOM 729 C C . THR A 1 100 ? 6.203 4.170 -1.594 1.00 86.69 100 THR A C 1
ATOM 731 O O . THR A 1 100 ? 6.763 3.126 -1.265 1.00 86.69 100 THR A O 1
ATOM 734 N N . THR A 1 101 ? 6.806 5.090 -2.343 1.00 81.69 101 THR A N 1
ATOM 735 C CA . THR A 1 101 ? 8.183 4.986 -2.840 1.00 81.69 101 THR A CA 1
ATOM 736 C C . THR A 1 101 ? 9.121 5.945 -2.105 1.00 81.69 101 THR A C 1
ATOM 738 O O . THR A 1 101 ? 8.691 6.808 -1.337 1.00 81.69 101 THR A O 1
ATOM 741 N N . GLY A 1 102 ? 10.425 5.807 -2.359 1.00 83.50 102 GLY A N 1
ATOM 742 C CA . GLY A 1 102 ? 11.438 6.762 -1.907 1.00 83.50 102 GLY A CA 1
ATOM 743 C C . GLY A 1 102 ? 11.997 6.513 -0.508 1.00 83.50 102 GLY A C 1
ATOM 744 O O . GLY A 1 102 ? 12.661 7.402 0.009 1.00 83.50 102 GLY A O 1
ATOM 745 N N . PHE A 1 103 ? 11.742 5.351 0.096 1.00 91.19 103 PHE A N 1
ATOM 746 C CA . PHE A 1 103 ? 12.420 4.911 1.319 1.00 91.19 103 PHE A CA 1
ATOM 747 C C . PHE A 1 103 ? 13.914 4.678 1.065 1.00 91.19 103 PHE A C 1
ATOM 749 O O . PHE A 1 103 ? 14.290 4.190 -0.003 1.00 91.19 103 PHE A O 1
ATOM 756 N N . ASP A 1 104 ? 14.747 5.034 2.039 1.00 91.94 104 ASP A N 1
ATOM 757 C CA . ASP A 1 104 ? 16.180 4.730 2.015 1.00 91.94 104 ASP A CA 1
ATOM 758 C C . ASP A 1 104 ? 16.480 3.373 2.678 1.00 91.94 104 ASP A C 1
ATOM 760 O O . ASP A 1 104 ? 15.593 2.711 3.214 1.00 91.94 104 ASP A O 1
ATOM 764 N N . GLU A 1 105 ? 17.739 2.933 2.639 1.00 94.06 105 GLU A N 1
ATOM 765 C CA . GLU A 1 105 ? 18.148 1.659 3.247 1.00 94.06 105 GLU A CA 1
ATOM 766 C C . GLU A 1 105 ? 17.884 1.609 4.759 1.00 94.06 105 GLU A C 1
ATOM 768 O O . GLU A 1 105 ? 17.595 0.542 5.296 1.00 94.06 105 GLU A O 1
ATOM 773 N N . THR A 1 106 ? 17.925 2.753 5.451 1.00 95.94 106 THR A N 1
ATOM 774 C CA . THR A 1 106 ? 17.661 2.805 6.897 1.00 95.94 106 THR A CA 1
ATOM 775 C C . THR A 1 106 ? 16.186 2.529 7.181 1.00 95.94 106 THR A C 1
ATOM 777 O O . THR A 1 106 ? 15.865 1.742 8.073 1.00 95.94 106 THR A O 1
ATOM 780 N N . ASP A 1 107 ? 15.290 3.136 6.399 1.00 95.25 107 ASP A N 1
ATOM 781 C CA . ASP A 1 107 ? 13.854 2.858 6.439 1.00 95.25 107 ASP A CA 1
ATOM 782 C C . ASP A 1 107 ? 13.570 1.371 6.157 1.00 95.25 107 ASP A C 1
ATOM 784 O O . ASP A 1 107 ? 12.863 0.714 6.925 1.00 95.25 107 ASP A O 1
ATOM 788 N N . LEU A 1 108 ? 14.143 0.830 5.076 1.00 95.44 108 LEU A N 1
ATOM 789 C CA . LEU A 1 108 ? 13.890 -0.542 4.627 1.00 95.44 108 LEU A CA 1
ATOM 790 C C . LEU A 1 108 ? 14.374 -1.586 5.643 1.00 95.44 108 LEU A C 1
ATOM 792 O O . LEU A 1 108 ? 13.592 -2.457 6.023 1.00 95.44 108 LEU A O 1
ATOM 796 N N . ASN A 1 109 ? 15.605 -1.450 6.149 1.00 97.31 109 ASN A N 1
ATOM 797 C CA . ASN A 1 109 ? 16.161 -2.354 7.163 1.00 97.31 109 ASN A CA 1
ATOM 798 C C . ASN A 1 109 ? 15.320 -2.342 8.446 1.00 97.31 109 ASN A C 1
ATOM 800 O O . ASN A 1 109 ? 15.060 -3.382 9.050 1.00 97.31 109 ASN A O 1
ATOM 804 N N . LYS A 1 110 ? 14.838 -1.160 8.852 1.00 97.44 110 LYS A N 1
ATOM 805 C CA . LYS A 1 110 ? 13.951 -1.023 10.011 1.00 97.44 110 LYS A CA 1
ATOM 806 C C . LYS A 1 110 ? 12.616 -1.736 9.796 1.00 97.44 110 L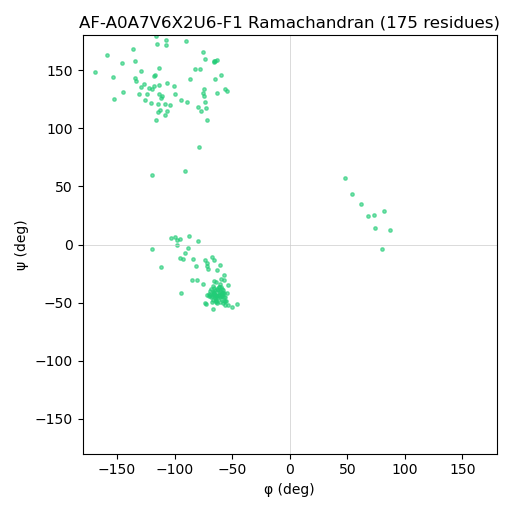YS A C 1
ATOM 808 O O . LYS A 1 110 ? 12.114 -2.372 10.723 1.00 97.44 110 LYS A O 1
ATOM 813 N N . PHE A 1 111 ? 12.008 -1.608 8.617 1.00 97.56 111 PHE A N 1
ATOM 814 C CA . PHE A 1 111 ? 10.746 -2.288 8.316 1.00 97.56 111 PHE A CA 1
ATOM 815 C C . PHE A 1 111 ? 10.918 -3.807 8.286 1.00 97.56 111 PHE A C 1
ATOM 817 O O . PHE A 1 111 ? 10.083 -4.515 8.844 1.00 97.56 111 PHE A O 1
ATOM 824 N N . GLU A 1 112 ? 12.005 -4.297 7.692 1.00 97.50 112 GLU A N 1
ATOM 825 C CA . GLU A 1 112 ? 12.336 -5.722 7.657 1.00 97.50 112 GLU A CA 1
ATOM 826 C C . GLU A 1 112 ? 12.521 -6.294 9.067 1.00 97.50 112 GLU A C 1
ATOM 828 O O . GLU A 1 112 ? 11.877 -7.284 9.418 1.00 97.50 112 GLU A O 1
ATOM 833 N N . GLN A 1 113 ? 13.318 -5.629 9.911 1.00 98.12 113 GLN A N 1
ATOM 834 C CA . GLN A 1 113 ? 13.522 -6.044 11.299 1.00 98.12 113 GLN A CA 1
ATOM 835 C C . GLN A 1 113 ? 12.193 -6.132 12.063 1.00 98.12 113 GLN A C 1
ATOM 837 O O . GLN A 1 113 ? 11.901 -7.154 12.684 1.00 98.12 113 GLN A O 1
ATOM 842 N N . LEU A 1 114 ? 11.355 -5.093 11.976 1.00 98.31 114 LEU A N 1
ATOM 843 C CA . LEU A 1 114 ? 10.051 -5.080 12.642 1.00 98.31 114 LEU A CA 1
ATOM 844 C C . LEU A 1 114 ? 9.126 -6.185 12.124 1.00 98.31 114 LEU A C 1
ATOM 846 O O . LEU A 1 114 ? 8.400 -6.785 12.920 1.00 98.31 114 LEU A O 1
ATOM 850 N N . ALA A 1 115 ? 9.140 -6.459 10.818 1.00 97.94 115 ALA A N 1
ATOM 851 C CA . ALA A 1 115 ? 8.323 -7.513 10.235 1.00 97.94 115 ALA A CA 1
ATOM 852 C C . ALA A 1 115 ? 8.720 -8.894 10.784 1.00 97.94 115 ALA A C 1
ATOM 854 O O . ALA A 1 115 ? 7.852 -9.651 11.230 1.00 97.94 115 ALA A O 1
ATOM 855 N N . LEU A 1 116 ? 10.026 -9.180 10.836 1.00 97.81 116 LEU A N 1
ATOM 856 C CA . LEU A 1 116 ? 10.576 -10.428 11.372 1.00 97.81 116 LEU A CA 1
ATOM 857 C C . LEU A 1 116 ? 10.281 -10.597 12.868 1.00 97.81 116 LEU A C 1
ATOM 859 O O . LEU A 1 116 ? 9.757 -11.636 13.274 1.00 97.81 116 LEU A O 1
ATOM 863 N N . GLU A 1 117 ? 10.557 -9.572 13.680 1.00 98.25 117 GLU A N 1
ATOM 864 C CA . GLU A 1 117 ? 10.330 -9.591 15.133 1.00 98.25 117 GLU A CA 1
ATOM 865 C C . GLU A 1 117 ? 8.863 -9.866 15.490 1.00 98.25 117 GLU A C 1
ATOM 867 O O . GLU A 1 117 ? 8.574 -10.625 16.416 1.00 98.25 117 GLU A O 1
ATOM 872 N N . ASN A 1 118 ? 7.930 -9.290 14.727 1.00 97.81 118 ASN A N 1
ATOM 873 C CA . ASN A 1 118 ? 6.496 -9.397 14.992 1.00 97.81 118 ASN A CA 1
ATOM 874 C C . ASN A 1 118 ? 5.810 -10.524 14.205 1.00 97.81 118 ASN A C 1
ATOM 876 O O . ASN A 1 118 ? 4.592 -10.666 14.293 1.00 97.81 118 ASN A O 1
ATOM 880 N N . LYS A 1 119 ? 6.565 -11.339 13.450 1.00 97.31 119 LYS A N 1
ATOM 881 C CA . LYS A 1 119 ? 6.041 -12.427 12.597 1.00 97.31 119 LYS A CA 1
ATOM 882 C C . LYS A 1 119 ? 4.960 -11.945 11.618 1.00 97.31 119 LYS A C 1
ATOM 884 O O . LYS A 1 119 ? 3.928 -12.590 11.438 1.00 97.31 119 LYS A O 1
ATOM 889 N N . THR A 1 120 ? 5.207 -10.800 10.994 1.00 97.25 120 THR A N 1
ATOM 890 C CA . THR A 1 120 ? 4.325 -10.172 10.001 1.00 97.25 120 THR A CA 1
ATOM 891 C C . THR A 1 120 ? 4.991 -10.130 8.633 1.00 97.25 120 THR A C 1
ATOM 893 O O . THR A 1 120 ? 6.155 -10.489 8.474 1.00 97.25 120 THR A O 1
ATOM 896 N N . SER A 1 121 ? 4.239 -9.724 7.612 1.00 96.56 121 SER A N 1
ATOM 897 C CA . SER A 1 121 ? 4.759 -9.510 6.262 1.00 96.56 121 SER A CA 1
ATOM 898 C C . SER A 1 121 ? 4.625 -8.050 5.853 1.00 96.56 121 SER A C 1
ATOM 900 O O . SER A 1 121 ? 3.646 -7.385 6.194 1.00 96.56 121 SER A O 1
ATOM 902 N N . ILE A 1 122 ? 5.587 -7.567 5.071 1.00 96.31 122 ILE A N 1
ATOM 903 C CA . ILE A 1 122 ? 5.506 -6.280 4.389 1.00 96.31 122 ILE A CA 1
ATOM 904 C C . ILE A 1 122 ? 5.702 -6.487 2.887 1.00 96.31 122 ILE A C 1
ATOM 906 O O . ILE A 1 122 ? 6.655 -7.131 2.455 1.00 96.31 122 ILE A O 1
ATOM 910 N N . PHE A 1 123 ? 4.793 -5.938 2.087 1.00 95.81 123 PHE A N 1
ATOM 911 C CA . PHE A 1 123 ? 4.900 -5.891 0.636 1.00 95.81 123 PHE A CA 1
ATOM 912 C C . PHE A 1 123 ? 4.987 -4.436 0.184 1.00 95.81 123 PHE A C 1
ATOM 914 O O . PHE A 1 123 ? 4.003 -3.695 0.228 1.00 95.81 123 PHE A O 1
ATOM 921 N N . LEU A 1 124 ? 6.181 -4.034 -0.247 1.00 92.00 124 LEU A N 1
ATOM 922 C CA . LEU A 1 124 ? 6.444 -2.725 -0.835 1.00 92.00 124 LEU A CA 1
ATOM 923 C C . LEU A 1 124 ? 6.575 -2.882 -2.344 1.00 92.00 124 LEU A C 1
ATOM 925 O O . LEU A 1 124 ? 7.466 -3.587 -2.820 1.00 92.00 124 LEU A O 1
ATOM 929 N N . ALA A 1 125 ? 5.715 -2.204 -3.099 1.00 85.06 125 ALA A N 1
ATOM 930 C CA . ALA A 1 125 ? 5.809 -2.196 -4.552 1.00 85.06 125 ALA A CA 1
ATOM 931 C C . ALA A 1 125 ? 5.742 -0.764 -5.098 1.00 85.06 125 ALA A C 1
ATOM 933 O O . ALA A 1 125 ? 4.807 -0.029 -4.787 1.00 85.06 125 ALA A O 1
ATOM 934 N N . PRO A 1 126 ? 6.687 -0.360 -5.968 1.00 71.25 126 PRO A N 1
ATOM 935 C CA . PRO A 1 126 ? 6.676 0.971 -6.571 1.00 71.25 126 PRO A CA 1
ATOM 936 C C . PRO A 1 126 ? 5.593 1.127 -7.647 1.00 71.25 126 PRO A C 1
ATOM 938 O O . PRO A 1 126 ? 5.334 2.235 -8.109 1.00 71.25 126 PRO A O 1
ATOM 941 N N . ASN A 1 127 ? 4.995 0.018 -8.091 1.00 79.12 127 ASN A N 1
ATOM 942 C CA . ASN A 1 127 ? 3.955 -0.010 -9.106 1.00 79.12 127 ASN A CA 1
ATOM 943 C C . ASN A 1 127 ? 3.055 -1.240 -8.894 1.00 79.12 127 ASN A C 1
ATOM 945 O O . ASN A 1 127 ? 3.550 -2.366 -8.867 1.00 79.12 127 ASN A O 1
ATOM 949 N N . PHE A 1 128 ? 1.744 -1.015 -8.766 1.00 85.12 128 PHE A N 1
ATOM 950 C CA . PHE A 1 128 ? 0.723 -2.061 -8.598 1.00 85.12 128 PHE A CA 1
ATOM 951 C C . PHE A 1 128 ? 0.006 -2.431 -9.909 1.00 85.12 128 PHE A C 1
ATOM 953 O O . PHE A 1 128 ? -0.857 -3.306 -9.918 1.00 85.12 128 PHE A O 1
ATOM 960 N N . SER A 1 129 ? 0.352 -1.797 -11.035 1.00 87.56 129 SER A N 1
ATOM 961 C CA . SER A 1 129 ? -0.155 -2.189 -12.352 1.00 87.56 129 SER A CA 1
ATOM 962 C C . SER A 1 129 ? 0.480 -3.507 -12.783 1.00 87.56 129 SER A C 1
ATOM 964 O O . SER A 1 129 ? 1.649 -3.550 -13.178 1.00 87.56 129 SER A O 1
ATOM 966 N N . LEU A 1 130 ? -0.310 -4.583 -12.750 1.00 87.06 130 LEU A N 1
ATOM 967 C CA . LEU A 1 130 ? 0.129 -5.909 -13.182 1.00 87.06 130 LEU A CA 1
ATOM 968 C C . LEU A 1 130 ? 0.677 -5.884 -14.615 1.00 87.06 130 LEU A C 1
ATOM 970 O O . LEU A 1 130 ? 1.727 -6.463 -14.875 1.00 87.06 130 LEU A O 1
ATOM 974 N N . GLY A 1 131 ? 0.015 -5.161 -15.524 1.00 91.69 131 GLY A N 1
ATOM 975 C CA . GLY A 1 131 ? 0.468 -5.016 -16.908 1.00 91.69 131 GLY A CA 1
ATOM 976 C C . GLY A 1 131 ? 1.867 -4.404 -17.005 1.00 91.69 131 GLY A C 1
ATOM 977 O O . GLY A 1 131 ? 2.718 -4.935 -17.712 1.00 91.69 131 GLY A O 1
ATOM 978 N N . ALA A 1 132 ? 2.146 -3.348 -16.233 1.00 90.44 132 ALA A N 1
ATOM 979 C CA . ALA A 1 132 ? 3.470 -2.727 -16.206 1.00 90.44 132 ALA A CA 1
ATOM 980 C C . ALA A 1 132 ? 4.533 -3.658 -15.599 1.00 90.44 132 ALA A C 1
ATOM 982 O O . ALA A 1 132 ? 5.647 -3.747 -16.114 1.00 90.44 132 ALA A O 1
ATOM 983 N N . VAL A 1 133 ? 4.197 -4.382 -14.525 1.00 90.75 133 VAL A N 1
ATOM 984 C CA . VAL A 1 133 ? 5.111 -5.340 -13.882 1.00 90.75 133 VAL A CA 1
ATOM 985 C C . VAL A 1 133 ? 5.442 -6.508 -14.814 1.00 90.75 133 VAL A C 1
ATOM 987 O O . VAL A 1 133 ? 6.616 -6.859 -14.955 1.00 90.75 133 VAL A O 1
ATOM 990 N N . LEU A 1 134 ? 4.438 -7.075 -15.487 1.00 93.50 134 LEU A N 1
ATOM 991 C CA . LEU A 1 134 ? 4.625 -8.145 -16.467 1.00 93.50 134 LEU A CA 1
ATOM 992 C C . LEU A 1 134 ? 5.425 -7.662 -17.676 1.00 93.50 134 LEU A C 1
ATOM 994 O O . LEU A 1 134 ? 6.391 -8.320 -18.049 1.00 93.50 134 LEU A O 1
ATOM 998 N N . MET A 1 135 ? 5.101 -6.488 -18.227 1.00 95.25 135 MET A N 1
ATOM 999 C CA . MET A 1 135 ? 5.867 -5.856 -19.308 1.00 95.25 135 MET A CA 1
ATOM 1000 C C . MET A 1 135 ? 7.346 -5.731 -18.932 1.00 95.25 135 MET A C 1
ATOM 1002 O O . MET A 1 135 ? 8.210 -6.200 -19.667 1.00 95.25 135 MET A O 1
ATOM 1006 N N . MET A 1 136 ? 7.647 -5.162 -17.761 1.00 93.56 136 MET A N 1
ATOM 1007 C CA . MET A 1 136 ? 9.018 -5.034 -17.262 1.00 93.56 136 MET A CA 1
ATOM 1008 C C . MET A 1 136 ? 9.720 -6.388 -17.115 1.00 93.56 136 MET A C 1
ATOM 1010 O O . MET A 1 136 ? 10.901 -6.517 -17.442 1.00 93.56 136 MET A O 1
ATOM 1014 N N . LYS A 1 137 ? 9.011 -7.406 -16.611 1.00 93.62 137 LYS A N 1
ATOM 1015 C CA . LYS A 1 137 ? 9.560 -8.755 -16.447 1.00 93.62 137 LYS A CA 1
ATOM 1016 C C . LYS A 1 137 ? 9.856 -9.408 -17.796 1.00 93.62 137 LYS A C 1
ATOM 1018 O O . LYS A 1 137 ? 10.906 -10.025 -17.946 1.00 93.62 137 LYS A O 1
ATOM 1023 N N . PHE A 1 138 ? 8.961 -9.269 -18.767 1.00 96.00 138 PHE A N 1
ATOM 1024 C CA . PHE A 1 138 ? 9.145 -9.822 -20.106 1.00 96.00 138 PHE A CA 1
ATOM 1025 C C . PHE A 1 138 ? 10.248 -9.097 -20.870 1.00 96.00 138 PHE A C 1
ATOM 1027 O O . PHE A 1 138 ? 11.072 -9.763 -21.488 1.00 96.00 138 PHE A O 1
ATOM 1034 N N . ALA A 1 139 ? 10.343 -7.772 -20.745 1.00 95.31 139 ALA A N 1
ATOM 1035 C CA . ALA A 1 139 ? 11.432 -6.997 -21.331 1.00 95.31 139 ALA A CA 1
ATOM 1036 C C . ALA A 1 139 ? 12.805 -7.444 -20.798 1.00 95.31 139 ALA A C 1
ATOM 1038 O O . ALA A 1 139 ? 13.719 -7.664 -21.585 1.00 95.31 139 ALA A O 1
ATOM 1039 N N . GLN A 1 140 ? 12.928 -7.683 -19.485 1.00 94.94 140 GLN A N 1
ATOM 1040 C CA . GLN A 1 140 ? 14.143 -8.246 -18.877 1.00 94.94 140 GLN A CA 1
ATOM 1041 C C . GLN A 1 140 ? 14.488 -9.651 -19.401 1.00 94.94 140 GLN A C 1
ATOM 1043 O O . GLN A 1 140 ? 15.652 -10.022 -19.499 1.00 94.94 140 GLN A O 1
ATOM 1048 N N . ILE A 1 141 ? 13.486 -10.490 -19.670 1.00 95.94 141 ILE A N 1
ATOM 1049 C CA . ILE A 1 141 ? 13.736 -11.831 -20.214 1.00 95.94 141 ILE A CA 1
ATOM 1050 C C . ILE A 1 141 ? 14.189 -11.722 -21.674 1.00 95.94 141 ILE A C 1
ATOM 1052 O O . ILE A 1 141 ? 15.141 -12.393 -22.070 1.00 95.94 141 ILE A O 1
ATOM 1056 N N . ALA A 1 142 ? 13.529 -10.870 -22.459 1.00 96.06 142 ALA A N 1
ATOM 1057 C CA . ALA A 1 142 ? 13.831 -10.661 -23.868 1.00 96.06 142 ALA A CA 1
ATOM 1058 C C . ALA A 1 142 ? 15.210 -10.017 -24.085 1.00 96.06 142 ALA A C 1
ATOM 1060 O O . ALA A 1 142 ? 15.903 -10.397 -25.026 1.00 96.06 142 ALA A O 1
ATOM 1061 N N . SER A 1 143 ? 15.651 -9.107 -23.207 1.00 95.12 143 SER A N 1
ATOM 1062 C CA . SER A 1 143 ? 16.935 -8.392 -23.339 1.00 95.12 143 SER A CA 1
ATOM 1063 C C . SER A 1 143 ? 18.169 -9.295 -23.345 1.00 95.12 143 SER A C 1
ATOM 1065 O O . SER A 1 143 ? 19.228 -8.890 -23.813 1.00 95.12 143 SER A O 1
ATOM 1067 N N . LYS A 1 144 ? 18.033 -10.544 -22.891 1.00 94.25 144 LYS A N 1
ATOM 1068 C CA . LYS A 1 144 ? 19.090 -11.560 -22.981 1.00 94.25 144 LYS A CA 1
ATOM 1069 C C . LYS A 1 144 ? 19.330 -12.065 -24.406 1.00 94.25 144 LYS A C 1
ATOM 1071 O O . LYS A 1 144 ? 20.382 -12.633 -24.679 1.00 94.25 144 LYS A O 1
ATOM 1076 N N . TYR A 1 145 ? 18.353 -11.894 -25.297 1.00 95.75 145 TYR A N 1
ATOM 1077 C CA . TYR A 1 145 ? 18.377 -12.399 -26.674 1.00 95.75 145 TYR A CA 1
ATOM 1078 C C . TYR A 1 145 ? 18.464 -11.282 -27.723 1.00 95.75 145 TYR A C 1
ATOM 1080 O O . TYR A 1 145 ? 18.852 -11.547 -28.858 1.00 95.75 145 TYR A O 1
ATOM 1088 N N . TYR A 1 146 ? 18.126 -10.041 -27.358 1.00 93.88 146 TYR A N 1
ATOM 1089 C CA . TYR A 1 146 ? 18.165 -8.876 -28.244 1.00 93.88 146 TYR A CA 1
ATOM 1090 C C . TYR A 1 146 ? 19.228 -7.873 -27.783 1.00 93.88 146 TYR A C 1
ATOM 1092 O O . TYR A 1 146 ? 19.248 -7.477 -26.623 1.00 93.88 146 TYR A O 1
ATOM 1100 N N . GLN A 1 147 ? 20.093 -7.433 -28.702 1.00 90.50 147 GLN A N 1
ATOM 1101 C CA . GLN A 1 147 ? 21.213 -6.526 -28.395 1.00 90.50 147 GLN A CA 1
ATOM 1102 C C . GLN A 1 147 ? 20.810 -5.046 -28.301 1.00 90.50 147 GLN A C 1
ATOM 1104 O O . GLN A 1 147 ? 21.566 -4.237 -27.770 1.00 90.50 147 GLN A O 1
ATOM 1109 N N . GLN A 1 148 ? 19.650 -4.678 -28.848 1.00 93.44 148 GLN A N 1
ATOM 1110 C CA . GLN A 1 148 ? 19.168 -3.301 -28.914 1.00 93.44 148 GLN A CA 1
ATOM 1111 C C . GLN A 1 148 ? 17.701 -3.239 -28.493 1.00 93.44 148 GLN A C 1
ATOM 1113 O O . GLN A 1 148 ? 16.917 -4.137 -28.803 1.00 93.44 148 GLN A O 1
ATOM 1118 N N . SER A 1 149 ? 17.333 -2.169 -27.792 1.00 92.88 149 SER A N 1
ATOM 1119 C CA . SER A 1 149 ? 15.962 -1.909 -27.355 1.00 92.88 149 SER A CA 1
ATOM 1120 C C . SER A 1 149 ? 15.733 -0.414 -27.188 1.00 92.88 149 SER A C 1
ATOM 1122 O O . SER A 1 149 ? 16.610 0.281 -26.676 1.00 92.88 149 SER A O 1
ATOM 1124 N N . GLU A 1 150 ? 14.532 0.049 -27.515 1.00 95.69 150 GLU A N 1
ATOM 1125 C CA . GLU A 1 150 ? 14.071 1.405 -27.218 1.00 95.69 150 GLU A CA 1
ATOM 1126 C C . GLU A 1 150 ? 12.862 1.359 -26.280 1.00 95.69 150 GLU A C 1
ATOM 1128 O O . GLU A 1 150 ? 12.035 0.448 -26.3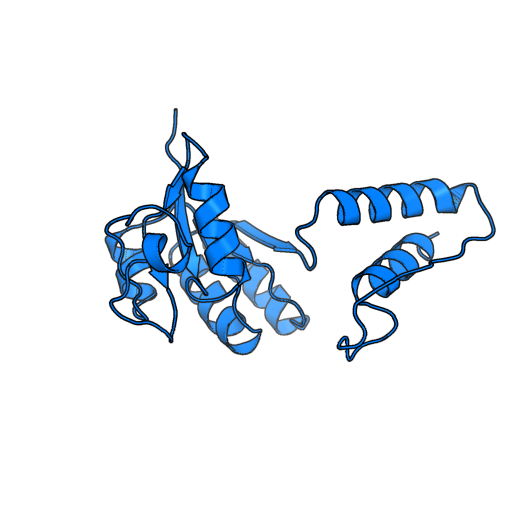50 1.00 95.69 150 GLU A O 1
ATOM 1133 N N . ILE A 1 151 ? 12.764 2.348 -25.389 1.00 95.56 151 ILE A N 1
ATOM 1134 C CA . ILE A 1 151 ? 11.609 2.547 -24.511 1.00 95.56 151 ILE A CA 1
ATOM 1135 C C . ILE A 1 151 ? 10.928 3.836 -24.951 1.00 95.56 151 ILE A C 1
ATOM 1137 O O . ILE A 1 151 ? 11.507 4.914 -24.833 1.00 95.56 151 ILE A O 1
ATOM 1141 N N . ILE A 1 152 ? 9.693 3.713 -25.430 1.00 96.00 152 ILE A N 1
ATOM 1142 C CA . ILE A 1 152 ? 8.848 4.841 -25.821 1.00 96.00 152 ILE A CA 1
ATOM 1143 C C . ILE A 1 152 ? 7.697 4.917 -24.822 1.00 96.00 152 ILE A C 1
ATOM 1145 O O . ILE A 1 152 ? 6.998 3.929 -24.592 1.00 96.00 152 ILE A O 1
ATOM 1149 N N . GLU A 1 153 ? 7.502 6.084 -24.218 1.00 93.06 153 GLU A N 1
ATOM 1150 C CA . GLU A 1 153 ? 6.445 6.322 -23.241 1.00 93.06 153 GLU A CA 1
ATOM 1151 C C . GLU A 1 153 ? 5.628 7.567 -23.586 1.00 93.06 153 GLU A C 1
ATOM 1153 O O . GLU A 1 153 ? 6.144 8.535 -24.141 1.00 93.06 153 GLU A O 1
ATOM 1158 N N . TYR A 1 154 ? 4.350 7.545 -23.214 1.00 92.81 154 TYR A N 1
ATOM 1159 C CA . TYR A 1 154 ? 3.440 8.674 -23.368 1.00 92.81 154 TYR A CA 1
ATOM 1160 C C . TYR A 1 154 ? 2.744 8.945 -22.040 1.00 92.81 154 TYR A C 1
ATOM 1162 O O . TYR A 1 154 ? 2.269 8.026 -21.372 1.00 92.81 154 TYR A O 1
ATOM 1170 N N . HIS A 1 155 ? 2.669 10.220 -21.679 1.00 86.12 155 HIS A N 1
ATOM 1171 C CA . HIS A 1 155 ? 1.970 10.713 -20.501 1.00 86.12 155 HIS A CA 1
ATOM 1172 C C . HIS A 1 155 ? 1.162 11.957 -20.871 1.00 86.12 155 HIS A C 1
ATOM 1174 O O . HIS A 1 155 ? 1.318 12.506 -21.961 1.00 86.12 155 HIS A O 1
ATOM 1180 N N . ASN A 1 156 ? 0.282 12.394 -19.969 1.00 85.94 156 ASN A N 1
ATOM 1181 C CA . ASN A 1 156 ? -0.343 13.703 -20.123 1.00 85.94 156 ASN A CA 1
ATOM 1182 C C . ASN A 1 156 ? 0.710 14.825 -20.060 1.00 85.94 156 ASN A C 1
ATOM 1184 O O . ASN A 1 156 ? 1.801 14.653 -19.515 1.00 85.94 156 ASN A O 1
ATOM 1188 N N . ASP A 1 157 ? 0.353 15.980 -20.611 1.00 85.19 157 ASP A N 1
ATOM 1189 C CA . ASP A 1 157 ? 1.182 17.188 -20.689 1.00 85.19 157 ASP A CA 1
ATOM 1190 C C . ASP A 1 157 ? 1.486 17.827 -19.321 1.00 85.19 157 ASP A C 1
ATOM 1192 O O . ASP A 1 157 ? 2.381 18.658 -19.208 1.00 85.19 157 ASP A O 1
ATOM 1196 N N . GLN A 1 158 ? 0.774 17.418 -18.269 1.00 81.19 158 GLN A N 1
ATOM 1197 C CA . GLN A 1 158 ? 0.950 17.906 -16.897 1.00 81.19 158 GLN A CA 1
ATOM 1198 C C . GLN A 1 158 ? 1.992 17.117 -16.094 1.00 81.19 158 GLN A C 1
ATOM 1200 O O . GLN A 1 158 ? 2.245 17.438 -14.928 1.00 81.19 158 GLN A O 1
ATOM 1205 N N . LYS A 1 159 ? 2.577 16.059 -16.666 1.00 73.56 159 LYS A N 1
ATOM 1206 C CA . LYS A 1 159 ? 3.568 15.248 -15.962 1.00 73.56 159 LYS A CA 1
ATOM 1207 C C . LYS A 1 159 ? 4.900 15.991 -15.859 1.00 73.56 159 LYS A C 1
ATOM 1209 O O . LYS A 1 159 ? 5.498 16.368 -16.859 1.00 73.56 159 LYS A O 1
ATOM 1214 N N . VAL A 1 160 ? 5.361 16.171 -14.623 1.00 73.88 160 VAL A N 1
ATOM 1215 C CA . VAL A 1 160 ? 6.546 16.981 -14.298 1.00 73.88 160 VAL A CA 1
ATOM 1216 C C . VAL A 1 160 ? 7.857 16.215 -14.531 1.00 73.88 160 VAL A C 1
ATOM 1218 O O . VAL A 1 160 ? 8.875 16.817 -14.854 1.00 73.88 160 VAL A O 1
ATOM 1221 N N . ASP A 1 161 ? 7.847 14.892 -14.366 1.00 75.12 161 ASP A N 1
ATOM 1222 C CA . ASP A 1 161 ? 9.018 14.017 -14.462 1.00 75.12 161 ASP A CA 1
ATOM 1223 C C . ASP A 1 161 ? 9.116 13.293 -15.819 1.00 75.12 161 ASP A C 1
ATOM 1225 O O . ASP A 1 161 ? 8.164 12.644 -16.256 1.00 75.12 161 ASP A O 1
ATOM 1229 N N . SER A 1 162 ? 10.294 13.363 -16.453 1.00 82.81 162 SER A N 1
ATOM 1230 C CA . SER A 1 162 ? 10.651 12.635 -17.679 1.00 82.81 162 SER A CA 1
ATOM 1231 C C . SER A 1 162 ? 12.134 12.223 -17.652 1.00 82.81 162 SER A C 1
ATOM 1233 O O . SER A 1 162 ? 12.976 13.080 -17.363 1.00 82.81 162 SER A O 1
ATOM 1235 N N . PRO A 1 163 ? 12.490 10.953 -17.945 1.00 85.62 163 PRO A N 1
ATOM 1236 C CA . PRO A 1 163 ? 11.605 9.805 -18.189 1.00 85.62 163 PRO A CA 1
ATOM 1237 C C . PRO A 1 163 ? 10.794 9.414 -16.941 1.00 85.62 163 PRO A C 1
ATOM 1239 O O . PRO A 1 163 ? 11.199 9.714 -15.816 1.00 85.62 163 PRO A O 1
ATOM 1242 N N . SER A 1 164 ? 9.662 8.727 -17.104 1.00 86.31 164 SER A N 1
ATOM 1243 C CA . SER A 1 164 ? 8.863 8.285 -15.956 1.00 86.31 164 SER A CA 1
ATOM 1244 C C . SER A 1 164 ? 9.593 7.250 -15.104 1.00 86.31 164 SER A C 1
ATOM 1246 O O . SER A 1 164 ? 10.441 6.484 -15.571 1.00 86.31 164 SER A O 1
ATOM 1248 N N . GLY A 1 165 ? 9.183 7.141 -13.836 1.00 83.00 165 GLY A N 1
ATOM 1249 C CA . GLY A 1 165 ? 9.681 6.098 -12.936 1.00 83.00 165 GLY A CA 1
ATOM 1250 C C . GLY A 1 165 ? 9.529 4.675 -13.496 1.00 83.00 165 GLY A C 1
ATOM 1251 O O . GLY A 1 165 ? 10.415 3.846 -13.293 1.00 83.00 165 GLY A O 1
ATOM 1252 N N . THR A 1 166 ? 8.460 4.394 -14.252 1.00 87.69 166 THR A N 1
ATOM 1253 C CA . THR A 1 166 ? 8.266 3.088 -14.908 1.00 87.69 166 THR A CA 1
ATOM 1254 C C . THR A 1 166 ? 9.261 2.880 -16.049 1.00 87.69 166 THR A C 1
ATOM 1256 O O . THR A 1 166 ? 9.839 1.797 -16.144 1.00 87.69 166 THR A O 1
ATOM 1259 N N . ALA A 1 167 ? 9.516 3.892 -16.885 1.00 90.94 167 ALA A N 1
ATOM 1260 C CA . ALA A 1 167 ? 10.511 3.799 -17.954 1.00 90.94 167 ALA A CA 1
ATOM 1261 C C . ALA A 1 167 ? 11.927 3.597 -17.390 1.00 90.94 167 ALA A C 1
ATOM 1263 O O . ALA A 1 167 ? 12.639 2.685 -17.816 1.00 90.94 167 ALA A O 1
ATOM 1264 N N . LEU A 1 168 ? 12.298 4.353 -16.349 1.00 89.75 168 LEU A N 1
ATOM 1265 C CA . LEU A 1 168 ? 13.573 4.186 -15.644 1.00 89.75 168 LEU A CA 1
ATOM 1266 C C . LEU A 1 168 ? 13.706 2.794 -15.009 1.00 89.75 168 LEU A C 1
ATOM 1268 O O . LEU A 1 168 ? 14.757 2.164 -15.116 1.00 89.75 168 LEU A O 1
ATOM 1272 N N . ALA A 1 169 ? 12.652 2.285 -14.365 1.00 88.62 169 ALA A N 1
ATOM 1273 C CA . ALA A 1 169 ? 12.652 0.940 -13.790 1.00 88.62 169 ALA A CA 1
ATOM 1274 C C . ALA A 1 169 ? 12.763 -0.155 -14.866 1.00 88.62 169 ALA A C 1
ATOM 1276 O O . ALA A 1 169 ? 13.479 -1.138 -14.667 1.00 88.62 169 ALA A O 1
ATOM 1277 N N . THR A 1 170 ? 12.096 0.030 -16.009 1.00 92.38 170 THR A N 1
ATOM 1278 C CA . THR A 1 170 ? 12.172 -0.875 -17.166 1.00 92.38 170 THR A CA 1
ATOM 1279 C C . THR A 1 170 ? 13.594 -0.908 -17.722 1.00 92.38 170 THR A C 1
ATOM 1281 O O . THR A 1 170 ? 14.172 -1.985 -17.843 1.00 92.38 170 THR A O 1
ATOM 1284 N N . SER A 1 171 ? 14.190 0.264 -17.962 1.00 93.75 171 SER A N 1
ATOM 1285 C CA . SER A 1 171 ? 15.573 0.411 -18.431 1.00 93.75 171 SER A CA 1
ATOM 1286 C C . SER A 1 171 ? 16.565 -0.274 -17.489 1.00 93.75 171 SER A C 1
ATOM 1288 O O . SER A 1 171 ? 17.352 -1.110 -17.927 1.00 93.75 171 SER A O 1
ATOM 1290 N N . LYS A 1 172 ? 16.461 -0.023 -16.175 1.00 91.44 172 LYS A N 1
ATOM 1291 C CA . LYS A 1 172 ? 17.305 -0.687 -15.170 1.00 91.44 172 LYS A CA 1
ATOM 1292 C C . LYS A 1 172 ? 17.182 -2.206 -15.224 1.00 91.44 172 LYS A C 1
ATOM 1294 O O . LYS A 1 172 ? 18.191 -2.886 -15.120 1.00 91.44 172 LYS A O 1
ATOM 1299 N N . LYS A 1 173 ? 15.973 -2.751 -15.389 1.00 91.25 173 LYS A N 1
ATOM 1300 C CA . LYS A 1 173 ? 15.755 -4.205 -15.473 1.00 91.25 173 LYS A CA 1
ATOM 1301 C C . LYS A 1 173 ? 16.331 -4.824 -16.744 1.00 91.25 173 LYS A C 1
ATOM 1303 O O . LYS A 1 173 ? 16.860 -5.925 -16.659 1.00 91.25 173 LYS A O 1
ATOM 1308 N N . ILE A 1 174 ? 16.225 -4.132 -17.878 1.00 93.50 174 ILE A N 1
ATOM 1309 C CA . ILE A 1 174 ? 16.824 -4.539 -19.158 1.00 93.50 174 ILE A CA 1
ATOM 1310 C C . ILE A 1 174 ? 18.358 -4.517 -19.070 1.00 93.50 174 ILE A C 1
ATOM 1312 O O . ILE A 1 174 ? 19.007 -5.403 -19.613 1.00 93.50 174 ILE A O 1
ATOM 1316 N N . ALA A 1 175 ? 18.929 -3.536 -18.360 1.00 87.75 175 ALA A N 1
ATOM 1317 C CA . ALA A 1 175 ? 20.375 -3.353 -18.221 1.00 87.75 175 ALA A CA 1
ATOM 1318 C C . ALA A 1 175 ? 21.070 -4.398 -17.328 1.00 87.75 175 ALA A C 1
ATOM 1320 O O . ALA A 1 175 ? 22.293 -4.506 -17.371 1.00 87.75 175 ALA A O 1
ATOM 1321 N N . VAL A 1 176 ? 20.322 -5.162 -16.519 1.00 69.50 176 VAL A N 1
ATOM 1322 C CA . VAL A 1 176 ? 20.872 -6.298 -15.763 1.00 69.50 176 VAL A CA 1
ATOM 1323 C C . VAL A 1 176 ? 21.008 -7.493 -16.711 1.00 69.50 176 VAL A C 1
ATOM 1325 O O . VAL A 1 176 ? 20.112 -8.340 -16.775 1.00 69.50 176 VAL A O 1
ATOM 1328 N N . ASN A 1 177 ? 22.117 -7.525 -17.450 1.00 53.56 177 ASN A N 1
ATOM 1329 C CA . ASN A 1 177 ? 22.617 -8.706 -18.156 1.00 53.56 177 ASN A CA 1
ATOM 1330 C C . ASN A 1 177 ? 23.745 -9.355 -17.356 1.00 53.56 177 ASN A C 1
ATOM 1332 O O . ASN A 1 177 ? 24.696 -8.628 -16.995 1.00 53.56 177 ASN A O 1
#

Secondary structure (DSSP, 8-state):
---EEEEEETTTSHHHHHHHHHHTT-TTEEEEEEE-SSSTTSBHHHHTTSS--S-BEES-HHHHHHHH--SEEEE---HHHHHHHHHHHHHTT-EEEE------HHHHHHHHHHHHHTT--EEE-S---HHHHHHHHHHHHHTTT-S---------TT---SS-HHHHHHHHHHH--

pLDDT: mean 93.51, std 7.42, range [51.94, 98.62]

Foldseek 3Di:
DAQAEEEEEVLLDPVNLVVVVVQVVDPRYDYQEYEDPPQFQDFSCVSSVHPGPVYGYDNCLLVSCVVVVGQEYEYEDEPVVCLVNLLSQLQSLHEYEYQYDDDDPVSVVVSVVSCVVSVYYYHYDVDPPPVLVVVLVVLLVCLVPDVDDDDDDDDDPPDPDPPDPSSVSSVVSSPPD

Solvent-accessible surface area (backbone atoms only — not comparable to full-atom values): 10022 Å² total; per-residue (Å²): 132,82,69,44,32,30,30,34,32,24,29,73,38,76,64,23,16,53,48,52,54,53,46,73,71,40,92,51,45,42,82,74,44,32,27,25,92,55,65,65,71,38,38,48,22,49,76,33,75,47,71,70,68,87,40,48,23,33,73,57,58,69,59,49,47,70,73,62,60,43,60,32,35,40,39,53,43,56,52,78,54,43,70,54,48,53,60,57,41,19,75,69,54,23,22,38,39,31,54,50,58,86,73,51,70,69,56,48,53,51,51,52,52,42,17,62,78,42,73,33,52,76,46,77,37,84,66,86,52,62,68,60,54,50,51,36,53,49,47,34,60,48,40,78,79,43,97,75,86,85,88,86,86,88,77,66,9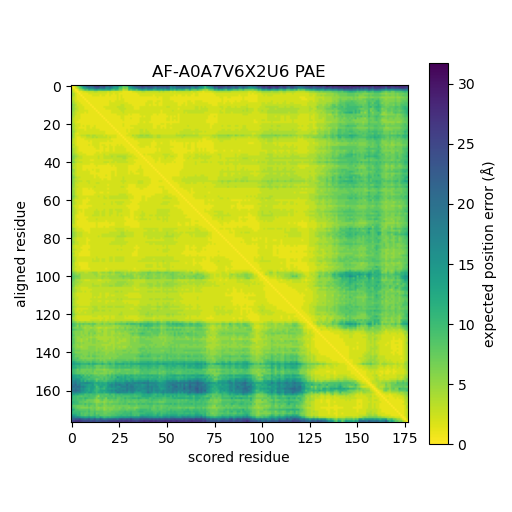2,83,63,88,67,80,80,42,73,65,55,52,52,35,50,55,43,39,67,68,122